Protein AF-A0A485C653-F1 (afdb_monomer)

Radius of gyration: 20.05 Å; Cα contacts (8 Å, |Δi|>4): 470; chains: 1; bounding box: 68×42×55 Å

InterPro domains:
  IPR018712 T6SS, Phospholipase effector Tle1-like, catalytic domain [PF09994] (133-236)

Foldseek 3Di:
DPPPPQPCLLLLLLLVLVVVLQVLCCVQPVDGDDPVNSVVLSVQLDADPVPVPDGSLRSSLVSSLVSVQVCCVSCVCQQVVPDAQDWHFAAKEKAKEAAASQLLSSLLSQQSLVSNFDFDPDPQDAGQQFRDHPPDTHHAAHAEAHYEQYAQFAQCPPPDVPDPRGRPSSVVRNAHDDCSHNPRRYQAYEYEHEPPAPDPRRDGDDNQDPVRDHDPRYDYHYDYDHRCVGPPDDDPPPPPDDDPPPPDPDVNPHIDMDMDGDIDGGDDD

Nearest PDB structures (foldseek):
  4o5p-assembly1_A  TM=8.216E-01  e=2.953E-18  Pseudomonas aeruginosa PAO1
  3e4d-assembly3_F  TM=3.307E-01  e=1.524E-01  Agrobacterium fabrum str. C58
  4yze-assembly1_A  TM=3.307E-01  e=7.238E+00  Escherichia coli K-12
  4cke-assembly2_A  TM=2.802E-01  e=8.215E+00  Orthopoxvirus vaccinia

Secondary structure (DSSP, 8-state):
--GGGSTTHHHHHHHHHHHHHHHHHHHHHS-PPPHHHHHHHHHHHS--GGGTTS-HHHHHHHHHHHHHHHHHHHHHHHHH--STTSPEEEEEEEEEEEETHHHHHHHHHHHHHHHTSPPPSSTT----SEEEETTEEEEEEEEEEEEES---B-TTTTT-TT---B-TTTTTTSS---TTTSTTSBS-EEEEEESS---TTS----S--TTSPPPTTEEEEEESS-HHHHH--PPTTGGG------S----TTS-EEEEEEEEEPPP--

pLDDT: mean 76.14, std 21.91, range [24.92, 97.06]

Mean predicted aligned error: 10.48 Å

Solvent-accessible surface area (backbone atoms only — not comparable to full-atom values): 15373 Å² total; per-residue (Å²): 145,75,82,82,67,61,92,53,48,59,60,53,34,49,49,56,58,49,47,56,55,31,52,50,40,26,73,51,66,77,41,70,71,48,73,67,58,50,52,51,51,47,59,53,30,45,72,51,83,93,43,80,90,57,57,41,68,53,30,35,40,53,50,52,49,53,54,50,50,70,42,41,80,52,42,47,55,34,61,68,37,85,50,89,73,51,58,33,50,67,32,40,42,30,39,38,31,12,24,30,55,9,16,33,42,38,31,27,37,54,31,54,52,58,70,59,28,58,68,53,90,50,93,94,43,62,35,65,54,22,50,72,46,92,92,45,71,41,37,42,31,32,60,34,37,44,33,26,43,26,22,52,52,54,75,55,42,88,80,43,102,83,49,81,37,47,36,86,68,44,54,95,20,59,63,65,69,55,58,78,50,49,55,73,31,58,60,32,33,42,34,43,33,48,68,59,57,79,56,83,64,57,57,74,56,70,80,55,43,95,90,73,44,63,53,95,46,50,47,78,43,81,37,88,44,36,61,54,69,73,56,62,76,73,67,91,68,69,85,82,56,77,86,79,84,68,94,65,91,63,85,41,83,42,55,48,70,49,79,44,74,45,63,47,78,53,79,87,126

Organism: Raoultella planticola (NCBI:txid575)

Sequence (269 aa):
MGLVGATKGEERINWALLRIIDVLKFSATEKWLTTAESRQSLSNMGTSWNRLWFGGSHNRYEEFSRLLNALAPQLKPLLTQPEPGKPKVLGIKLYVYGFSRGAAAARTFVRWLSELLPPPKAEGENPPQCLQTGEMQLPVSVEFLGLLDTVASVGVAHVVPIAEGHMSWADGTMELPDDKTYGGLIKKCVHLVSGHEQRLCFPLDSVRRSDGKYPPYATEVVYPGMHSDLGGGYPPGIRGRLMVRMTAYCYLKSPCMICMLQRFPSVRH

Structure (mmCIF, N/CA/C/O backbone):
data_AF-A0A485C653-F1
#
_entry.id   AF-A0A485C653-F1
#
loop_
_atom_site.group_PDB
_atom_site.id
_atom_site.type_symbol
_atom_site.label_atom_id
_atom_site.label_alt_id
_atom_site.label_comp_id
_atom_site.label_asym_id
_atom_site.label_entity_id
_atom_site.label_seq_id
_atom_site.pdbx_PDB_ins_code
_atom_site.Cartn_x
_atom_site.Cartn_y
_atom_site.Cartn_z
_atom_site.occupancy
_atom_site.B_iso_or_equiv
_atom_site.auth_seq_id
_atom_site.auth_comp_id
_atom_site.auth_asym_id
_atom_site.auth_atom_id
_atom_site.pdbx_PDB_model_num
ATOM 1 N N . MET A 1 1 ? 23.418 14.570 -14.558 1.00 29.58 1 MET A N 1
ATOM 2 C CA . MET A 1 1 ? 22.796 15.252 -13.398 1.00 29.58 1 MET A CA 1
ATOM 3 C C . MET A 1 1 ? 21.405 14.668 -13.127 1.00 29.58 1 MET A C 1
ATOM 5 O O . MET A 1 1 ? 20.430 15.165 -13.669 1.00 29.58 1 MET A O 1
ATOM 9 N N . GLY A 1 2 ? 21.305 13.578 -12.352 1.00 32.41 2 GLY A N 1
ATOM 10 C CA . GLY A 1 2 ? 20.034 12.867 -12.087 1.00 32.41 2 GLY A CA 1
ATOM 1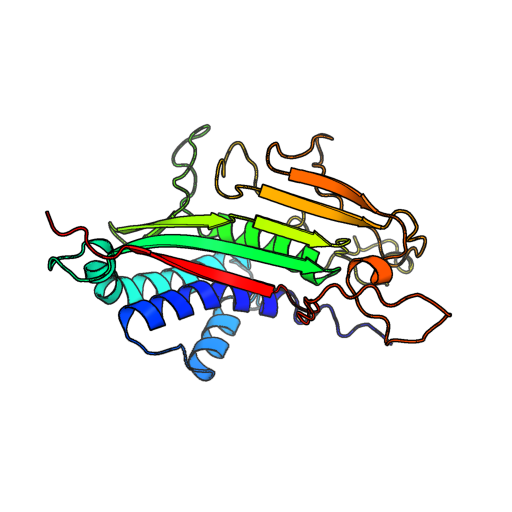1 C C . GLY A 1 2 ? 19.931 12.214 -10.699 1.00 32.41 2 GLY A C 1
ATOM 12 O O . GLY A 1 2 ? 19.045 11.399 -10.471 1.00 32.41 2 GLY A O 1
ATOM 13 N N . LEU A 1 3 ? 20.823 12.567 -9.766 1.00 31.91 3 LEU A N 1
ATOM 14 C CA . LEU A 1 3 ? 20.960 11.920 -8.450 1.00 31.91 3 LEU A CA 1
ATOM 15 C C . LEU A 1 3 ? 19.914 12.344 -7.395 1.00 31.91 3 LEU A C 1
ATOM 17 O O . LEU A 1 3 ? 19.903 11.808 -6.295 1.00 31.91 3 LEU A O 1
ATOM 21 N N . VAL A 1 4 ? 18.991 13.256 -7.713 1.00 34.59 4 VAL A N 1
ATOM 22 C CA . VAL A 1 4 ? 18.033 13.831 -6.738 1.00 34.59 4 VAL A CA 1
ATOM 23 C C . VAL A 1 4 ? 16.833 12.898 -6.443 1.00 34.59 4 VAL A C 1
ATOM 25 O O . VAL A 1 4 ? 15.945 13.224 -5.661 1.00 34.59 4 VAL A O 1
ATOM 28 N N . GLY A 1 5 ? 16.762 11.716 -7.068 1.00 39.34 5 GLY A N 1
ATOM 29 C CA . GLY A 1 5 ? 15.578 10.845 -7.020 1.00 39.34 5 GLY A CA 1
ATOM 30 C C . GLY A 1 5 ? 15.451 9.930 -5.795 1.00 39.34 5 GLY A C 1
ATOM 31 O O . GLY A 1 5 ? 14.333 9.521 -5.481 1.00 39.34 5 GLY A O 1
ATOM 32 N N . ALA A 1 6 ? 16.562 9.617 -5.120 1.00 43.53 6 ALA A N 1
ATOM 33 C CA . ALA A 1 6 ? 16.628 8.585 -4.080 1.00 43.53 6 ALA A CA 1
ATOM 34 C C . ALA A 1 6 ? 16.061 9.024 -2.727 1.00 43.53 6 ALA A C 1
ATOM 36 O O . ALA A 1 6 ? 15.263 8.316 -2.113 1.00 43.53 6 ALA A O 1
ATOM 37 N N . THR A 1 7 ? 16.427 10.232 -2.298 1.00 49.06 7 THR A N 1
ATOM 38 C CA . THR A 1 7 ? 16.277 10.726 -0.920 1.00 49.06 7 THR A CA 1
ATOM 39 C C . THR A 1 7 ? 14.839 10.999 -0.479 1.00 49.06 7 THR A C 1
ATOM 41 O O . THR A 1 7 ? 14.617 11.294 0.684 1.00 49.06 7 THR A O 1
ATOM 44 N N . LYS A 1 8 ? 13.848 10.882 -1.373 1.00 68.88 8 LYS A N 1
ATOM 45 C CA . LYS A 1 8 ? 12.423 11.108 -1.056 1.00 68.88 8 LYS A CA 1
ATOM 46 C C . LYS A 1 8 ? 11.503 9.956 -1.463 1.00 68.88 8 LYS A C 1
ATOM 48 O O . LYS A 1 8 ? 10.300 10.157 -1.610 1.00 68.88 8 LYS A O 1
ATOM 53 N N . GLY A 1 9 ? 12.038 8.777 -1.783 1.00 76.12 9 GLY A N 1
ATOM 54 C CA . GLY A 1 9 ? 11.200 7.630 -2.162 1.00 76.12 9 GLY A CA 1
ATOM 55 C C . GLY A 1 9 ? 10.377 7.115 -0.980 1.00 76.12 9 GLY A C 1
ATOM 56 O O . GLY A 1 9 ? 9.151 7.115 -1.053 1.00 76.12 9 GLY A O 1
ATOM 57 N N . GLU A 1 10 ? 11.049 6.814 0.134 1.00 84.19 10 GLU A N 1
ATOM 58 C CA . GLU A 1 10 ? 10.421 6.420 1.403 1.00 84.19 10 GLU A CA 1
ATOM 59 C C . GLU A 1 10 ? 9.365 7.434 1.866 1.00 84.19 10 GLU A C 1
ATOM 61 O O . GLU A 1 10 ? 8.230 7.051 2.133 1.00 84.19 10 GLU A O 1
ATOM 66 N N . GLU A 1 11 ? 9.687 8.734 1.877 1.00 85.81 11 GLU A N 1
ATOM 67 C CA . GLU A 1 11 ? 8.740 9.784 2.281 1.00 85.81 11 GLU A CA 1
ATOM 68 C C . GLU A 1 11 ? 7.447 9.764 1.454 1.00 85.81 11 GLU A C 1
ATOM 70 O O . GLU A 1 11 ? 6.364 9.952 2.004 1.00 85.81 11 GLU A O 1
ATOM 75 N N . ARG A 1 12 ? 7.529 9.517 0.138 1.00 87.06 12 ARG A N 1
ATOM 76 C CA . ARG A 1 12 ? 6.344 9.439 -0.736 1.00 87.06 12 ARG A CA 1
ATOM 77 C C . ARG A 1 12 ? 5.492 8.210 -0.432 1.00 87.06 12 ARG A C 1
ATOM 79 O O . ARG A 1 12 ? 4.268 8.299 -0.494 1.00 87.06 12 ARG A O 1
ATOM 86 N N . ILE A 1 13 ? 6.124 7.085 -0.107 1.00 90.00 13 ILE A N 1
ATOM 87 C CA . ILE A 1 13 ? 5.425 5.843 0.238 1.00 90.00 13 ILE A CA 1
ATOM 88 C C . ILE A 1 13 ? 4.764 5.982 1.616 1.00 90.00 13 ILE A C 1
ATOM 90 O O . ILE A 1 13 ? 3.575 5.699 1.755 1.00 90.00 13 ILE A O 1
ATOM 94 N N . ASN A 1 14 ? 5.483 6.523 2.605 1.00 92.12 14 ASN A N 1
ATOM 95 C CA . ASN A 1 14 ? 4.932 6.864 3.920 1.00 92.12 14 ASN A CA 1
ATOM 96 C C . ASN A 1 14 ? 3.777 7.863 3.800 1.00 92.12 14 ASN A C 1
ATOM 98 O O . ASN A 1 14 ? 2.751 7.716 4.461 1.00 92.12 14 ASN A O 1
ATOM 102 N N . TRP A 1 15 ? 3.896 8.844 2.903 1.00 92.94 15 TRP A N 1
ATOM 103 C CA . TRP A 1 15 ? 2.822 9.789 2.613 1.00 92.94 15 TRP A CA 1
ATOM 104 C C . TRP A 1 15 ? 1.586 9.093 2.052 1.00 92.94 15 TRP A C 1
ATOM 106 O O . TRP A 1 15 ? 0.482 9.431 2.469 1.00 92.94 15 TRP A O 1
ATOM 116 N N . ALA A 1 16 ? 1.751 8.110 1.161 1.00 93.38 16 ALA A N 1
ATOM 117 C CA . ALA A 1 16 ? 0.641 7.316 0.645 1.00 93.38 16 ALA A CA 1
ATOM 118 C C . ALA A 1 16 ? -0.033 6.489 1.753 1.00 93.38 16 ALA A C 1
ATOM 120 O O . ALA A 1 16 ? -1.255 6.527 1.864 1.00 93.38 16 ALA A O 1
ATOM 121 N N . LEU A 1 17 ? 0.732 5.824 2.626 1.00 95.44 17 LEU A N 1
ATOM 122 C CA . LEU A 1 17 ? 0.180 5.113 3.790 1.00 95.44 17 LEU A CA 1
ATOM 123 C C . LEU A 1 17 ? -0.615 6.067 4.694 1.00 95.44 17 LEU A C 1
ATOM 125 O O . LEU A 1 17 ? -1.757 5.784 5.051 1.00 95.44 17 LEU A O 1
ATOM 129 N N . LEU A 1 18 ? -0.070 7.250 4.979 1.00 95.31 18 LEU A N 1
ATOM 130 C CA . LEU A 1 18 ? -0.736 8.261 5.798 1.00 95.31 18 LEU A CA 1
ATOM 131 C C . LEU A 1 18 ? -2.059 8.758 5.188 1.00 95.31 18 LEU A C 1
ATOM 133 O O . LEU A 1 18 ? -2.984 9.087 5.928 1.00 95.31 18 LEU A O 1
ATOM 137 N N . ARG A 1 19 ? -2.201 8.779 3.853 1.00 95.00 19 ARG A N 1
ATOM 138 C CA . ARG A 1 19 ? -3.476 9.149 3.206 1.00 95.00 19 ARG A CA 1
ATOM 139 C C . ARG A 1 19 ? -4.615 8.185 3.541 1.00 95.00 19 ARG A C 1
ATOM 141 O O . ARG A 1 19 ? -5.768 8.602 3.493 1.00 95.00 19 ARG A O 1
ATOM 148 N N . ILE A 1 20 ? -4.326 6.939 3.927 1.00 95.19 20 ILE A N 1
ATOM 149 C CA . ILE A 1 20 ? -5.350 6.007 4.423 1.00 95.19 20 ILE A CA 1
ATOM 150 C C . ILE A 1 20 ? -5.951 6.546 5.728 1.00 95.19 20 ILE A C 1
ATOM 152 O O . ILE A 1 20 ? -7.169 6.686 5.828 1.00 95.19 20 ILE A O 1
ATOM 156 N N . ILE A 1 21 ? -5.105 6.929 6.691 1.00 95.50 21 ILE A N 1
ATOM 157 C CA . ILE A 1 21 ? -5.534 7.569 7.946 1.00 95.50 21 ILE A CA 1
ATOM 158 C C . ILE A 1 21 ? -6.282 8.873 7.666 1.00 95.50 21 ILE A C 1
ATOM 160 O O . ILE A 1 21 ? -7.306 9.140 8.284 1.00 95.50 21 ILE 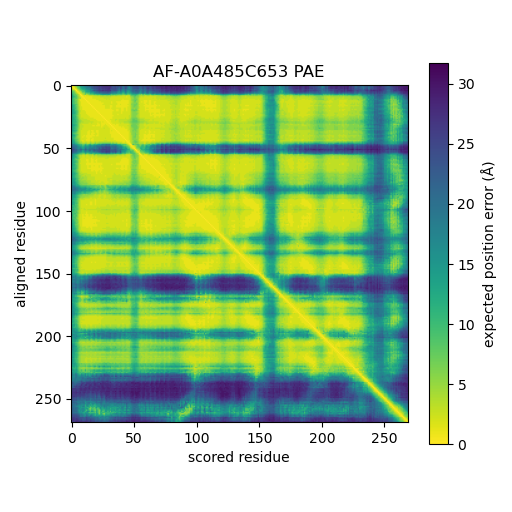A O 1
ATOM 164 N N . ASP A 1 22 ? -5.795 9.672 6.721 1.00 94.56 22 ASP A N 1
ATOM 165 C CA . ASP A 1 22 ? -6.389 10.960 6.365 1.00 94.56 22 ASP A CA 1
ATOM 166 C C . ASP A 1 22 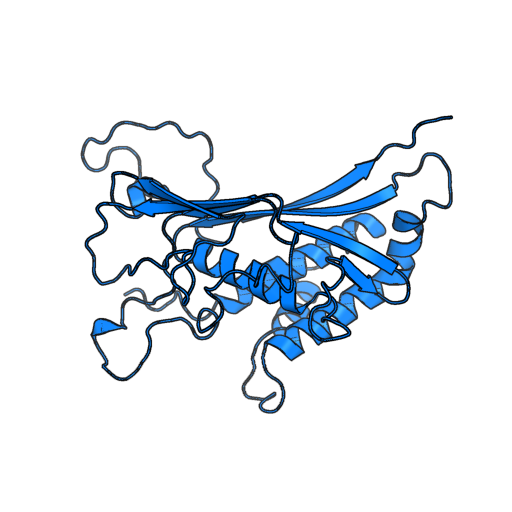? -7.835 10.814 5.857 1.00 94.56 22 ASP A C 1
ATOM 168 O O . ASP A 1 22 ? -8.742 11.507 6.316 1.00 94.56 22 ASP A O 1
ATOM 172 N N . VAL A 1 23 ? -8.079 9.836 4.976 1.00 93.19 23 VAL A N 1
ATOM 173 C CA . VAL A 1 23 ? -9.424 9.504 4.473 1.00 93.19 23 VAL A CA 1
ATOM 174 C C . VAL A 1 23 ? -10.332 8.980 5.588 1.00 93.19 23 VAL A C 1
ATOM 176 O O . VAL A 1 23 ? -11.524 9.302 5.608 1.00 93.19 23 VAL A O 1
ATOM 179 N N . LEU A 1 24 ? -9.795 8.202 6.534 1.00 92.38 24 LEU A N 1
ATOM 180 C CA . LEU A 1 24 ? -10.545 7.736 7.704 1.00 92.38 24 LEU A CA 1
ATOM 181 C C . LEU A 1 24 ? -10.903 8.892 8.648 1.00 92.38 24 LEU A C 1
ATOM 183 O O . LEU A 1 24 ? -12.061 9.006 9.049 1.00 92.38 24 LEU A O 1
ATOM 187 N N . LYS A 1 25 ? -9.953 9.791 8.936 1.00 93.94 25 LYS A N 1
ATOM 188 C CA . LYS A 1 25 ? -10.168 11.003 9.742 1.00 93.94 25 LYS A CA 1
ATOM 189 C C . LYS A 1 25 ? -11.234 11.887 9.107 1.00 93.94 25 LYS A C 1
ATOM 191 O O . LYS A 1 25 ? -12.187 12.265 9.787 1.00 93.94 25 LYS A O 1
ATOM 196 N N . PHE A 1 26 ? -11.121 12.160 7.808 1.00 92.56 26 PHE A N 1
ATOM 197 C CA . PHE A 1 26 ? -12.115 12.947 7.086 1.00 92.56 26 PHE A CA 1
ATOM 198 C C . PHE A 1 26 ? -13.485 12.267 7.104 1.00 92.56 26 PHE A C 1
ATOM 200 O O . PHE A 1 26 ? -14.496 12.914 7.346 1.00 92.56 26 PHE A O 1
ATOM 207 N N . SER A 1 27 ? -13.529 10.946 6.930 1.00 89.62 27 SER A N 1
ATOM 208 C CA . SER A 1 27 ? -14.787 10.201 6.976 1.00 89.62 27 SER A CA 1
ATOM 209 C C . SER A 1 27 ? -15.489 10.281 8.328 1.00 89.62 27 SER A C 1
ATOM 211 O O . SER A 1 27 ? -16.716 10.294 8.347 1.00 89.62 27 SER A O 1
ATOM 213 N N . ALA A 1 28 ? -14.724 10.325 9.419 1.00 89.75 28 ALA A N 1
ATOM 214 C CA . ALA A 1 28 ? -15.232 10.350 10.787 1.00 89.75 28 ALA A CA 1
ATOM 215 C C . ALA A 1 28 ? -15.511 11.756 11.333 1.00 89.75 28 ALA A C 1
ATOM 217 O O . ALA A 1 28 ? -16.365 11.913 12.200 1.00 89.75 28 ALA A O 1
ATOM 218 N N . THR A 1 29 ? -14.785 12.770 10.858 1.00 92.12 29 THR A N 1
ATOM 219 C CA . THR A 1 29 ? -14.775 14.110 11.475 1.00 92.12 29 THR A CA 1
ATOM 220 C C . THR A 1 29 ? -14.991 15.258 10.495 1.00 92.12 29 THR A C 1
ATOM 222 O O . THR A 1 29 ? -15.028 16.409 10.924 1.00 92.12 29 THR A O 1
ATOM 225 N N . GLU A 1 30 ? -15.067 14.967 9.193 1.00 91.75 30 GLU A N 1
ATOM 226 C CA . GLU A 1 30 ? -15.105 15.946 8.093 1.00 91.75 30 GLU A CA 1
ATOM 227 C C . GLU A 1 30 ? -13.898 16.901 8.067 1.00 91.75 30 GLU A C 1
ATOM 229 O O . GLU A 1 30 ? -13.915 17.951 7.425 1.00 91.75 30 GLU A O 1
ATOM 234 N N . LYS A 1 31 ? -12.805 16.525 8.743 1.00 94.12 31 LYS A N 1
ATOM 235 C CA . LYS A 1 31 ? -11.557 17.288 8.802 1.00 94.12 31 LYS A CA 1
ATOM 236 C C . LYS A 1 31 ? -10.395 16.449 8.292 1.00 94.12 31 LYS A C 1
ATOM 238 O O . LYS A 1 31 ? -10.184 15.325 8.736 1.00 94.12 31 LYS A O 1
ATOM 243 N N . TRP A 1 32 ? -9.611 17.030 7.394 1.00 94.50 32 TRP A N 1
ATOM 244 C CA . TRP A 1 32 ? -8.352 16.446 6.937 1.00 94.50 32 TRP A CA 1
ATOM 245 C C . TRP A 1 32 ? -7.244 16.629 7.985 1.00 94.50 32 TRP A C 1
ATOM 247 O O . TRP A 1 32 ? -7.328 17.476 8.881 1.00 94.50 32 TRP A O 1
ATOM 257 N N . LEU A 1 33 ? -6.183 15.835 7.880 1.00 92.56 33 LEU A N 1
ATOM 258 C CA . LEU A 1 33 ? -4.910 16.117 8.529 1.00 92.56 33 LEU A CA 1
ATOM 259 C C . LEU A 1 33 ? -4.353 17.430 7.983 1.00 92.56 33 LEU A C 1
ATOM 261 O O . LEU A 1 33 ? -4.272 17.659 6.776 1.00 92.56 33 LEU A O 1
ATOM 265 N N . THR A 1 34 ? -3.919 18.293 8.887 1.00 96.25 34 THR A N 1
ATOM 266 C CA . THR A 1 34 ? -3.187 19.499 8.527 1.00 96.25 34 THR A CA 1
ATOM 267 C C . THR A 1 34 ? -1.822 19.135 7.941 1.00 96.25 34 THR A C 1
ATOM 269 O O . THR A 1 34 ? -1.264 18.055 8.172 1.00 96.25 34 THR A O 1
ATOM 272 N N . THR A 1 35 ? -1.228 20.074 7.207 1.00 93.56 35 THR A N 1
ATOM 273 C CA . THR A 1 35 ? 0.137 19.924 6.687 1.00 93.56 35 THR A CA 1
ATOM 274 C C . THR A 1 35 ? 1.158 19.712 7.809 1.00 93.56 35 THR A C 1
ATOM 276 O O . THR A 1 35 ? 2.112 18.959 7.626 1.00 93.56 35 THR A O 1
ATOM 279 N N . ALA A 1 36 ? 0.963 20.353 8.967 1.00 95.75 36 ALA A N 1
ATOM 280 C CA . ALA A 1 36 ? 1.846 20.214 10.123 1.00 95.75 36 ALA A CA 1
ATOM 281 C C . ALA A 1 36 ? 1.758 18.809 10.737 1.00 95.75 36 ALA A C 1
ATOM 283 O O . ALA A 1 36 ? 2.788 18.153 10.877 1.00 95.75 36 ALA A O 1
ATOM 284 N N . GLU A 1 37 ? 0.541 18.314 10.997 1.00 95.81 37 GLU A N 1
ATOM 285 C CA . GLU A 1 37 ? 0.313 16.935 11.457 1.00 95.81 37 GLU A CA 1
ATOM 286 C C . GLU A 1 37 ? 0.913 15.928 10.468 1.00 95.81 37 GLU A C 1
ATOM 288 O O . GLU A 1 37 ? 1.645 15.026 10.864 1.00 95.81 37 GLU A O 1
ATOM 293 N N . SER A 1 38 ? 0.681 16.130 9.164 1.00 94.38 38 SER A N 1
ATOM 294 C CA . SER A 1 38 ? 1.209 15.233 8.135 1.00 94.38 38 SER A CA 1
ATOM 295 C C . SER A 1 38 ? 2.737 15.180 8.129 1.00 94.38 38 SER A C 1
ATOM 297 O O . SER A 1 38 ? 3.310 14.099 8.041 1.00 94.38 38 SER A O 1
ATOM 299 N N . ARG A 1 39 ? 3.415 16.329 8.232 1.00 93.94 39 ARG A N 1
ATOM 300 C CA . ARG A 1 39 ? 4.886 16.383 8.283 1.00 93.94 39 ARG A CA 1
ATOM 301 C C . ARG A 1 39 ? 5.437 15.718 9.539 1.00 93.94 39 ARG A C 1
ATOM 303 O O . ARG A 1 39 ? 6.445 15.023 9.448 1.00 93.94 39 ARG A O 1
ATOM 310 N N . GLN A 1 40 ? 4.772 15.904 10.678 1.00 95.38 40 GLN A N 1
ATOM 311 C CA . GLN A 1 40 ? 5.175 15.265 11.925 1.00 95.38 40 GLN A CA 1
ATOM 312 C C . GLN A 1 40 ? 5.069 13.740 11.822 1.00 95.38 40 GLN A C 1
ATOM 314 O O . GLN A 1 40 ? 6.030 13.043 12.138 1.00 95.38 40 GLN A O 1
ATOM 319 N N . SER A 1 41 ? 3.949 13.220 11.316 1.00 95.31 41 SER A N 1
ATOM 320 C CA . SER A 1 41 ? 3.774 11.776 11.132 1.00 95.31 41 SER A CA 1
ATOM 321 C C . SER A 1 41 ? 4.763 11.197 10.120 1.00 95.31 41 SER A C 1
ATOM 323 O O . SER A 1 41 ? 5.333 10.142 10.371 1.00 95.31 41 SER A O 1
ATOM 325 N N . LEU A 1 42 ? 5.061 11.903 9.023 1.00 91.94 42 LEU A N 1
ATOM 326 C CA . LEU A 1 42 ? 6.100 11.474 8.075 1.00 91.94 42 LEU A CA 1
ATOM 327 C C . LEU A 1 42 ? 7.482 11.363 8.726 1.00 91.94 42 LEU A C 1
ATOM 329 O O . LEU A 1 42 ? 8.188 10.391 8.471 1.00 91.94 42 LEU A O 1
ATOM 333 N N . SER A 1 43 ? 7.843 12.326 9.577 1.00 90.88 43 SER A N 1
ATOM 334 C CA . SER A 1 43 ? 9.083 12.281 10.359 1.00 90.88 43 SER A CA 1
ATOM 335 C C . SER A 1 43 ? 9.102 11.076 11.306 1.00 90.88 43 SER A C 1
ATOM 337 O O . SER A 1 43 ? 10.094 10.356 11.380 1.00 90.88 43 SER A O 1
ATOM 339 N N . ASN A 1 44 ? 7.976 10.799 11.972 1.00 92.06 44 ASN A N 1
ATOM 340 C CA . ASN A 1 44 ? 7.845 9.671 12.896 1.00 92.06 44 ASN A CA 1
ATOM 341 C C . ASN A 1 44 ? 7.902 8.302 12.199 1.00 92.06 44 ASN A C 1
ATOM 343 O O . ASN A 1 44 ? 8.388 7.356 12.813 1.00 92.06 44 ASN A O 1
ATOM 347 N N . MET A 1 45 ? 7.414 8.203 10.957 1.00 90.56 45 MET A N 1
ATOM 348 C CA . MET A 1 45 ? 7.432 6.987 10.130 1.00 90.56 45 MET A CA 1
ATOM 349 C C . MET A 1 45 ? 8.774 6.746 9.427 1.00 90.56 45 MET A C 1
ATOM 351 O O . MET A 1 45 ? 9.025 5.637 8.959 1.00 90.56 45 MET A O 1
ATOM 355 N N . GLY A 1 46 ? 9.602 7.783 9.283 1.00 86.25 46 GLY A N 1
ATOM 356 C CA . GLY A 1 46 ? 10.867 7.707 8.560 1.00 86.25 46 GLY A CA 1
ATOM 357 C C . GLY A 1 46 ? 11.915 6.853 9.273 1.00 86.25 46 GLY A C 1
ATOM 358 O O . GLY A 1 46 ? 11.963 6.764 10.503 1.00 86.25 46 GLY A O 1
ATOM 359 N N . THR A 1 47 ? 12.798 6.237 8.493 1.00 80.44 47 THR A N 1
ATOM 360 C CA . THR A 1 47 ? 13.987 5.561 9.016 1.00 80.44 47 THR A CA 1
ATOM 361 C C . THR A 1 47 ? 15.027 6.618 9.419 1.00 80.44 47 THR A C 1
ATOM 363 O O . THR A 1 47 ? 15.430 7.439 8.599 1.00 80.44 47 THR A O 1
ATOM 366 N N . SER A 1 48 ? 15.459 6.641 10.685 1.00 64.12 48 SER A N 1
ATOM 367 C CA . SER A 1 48 ? 16.437 7.622 11.187 1.00 64.12 48 SER A CA 1
ATOM 368 C C . SER A 1 48 ? 17.592 6.937 11.906 1.00 64.12 48 SER A C 1
ATOM 370 O O . SER A 1 48 ? 17.376 6.013 12.688 1.00 64.12 48 SER A O 1
ATOM 372 N N . TRP A 1 49 ? 18.812 7.438 11.684 1.00 47.88 49 TRP A N 1
ATOM 373 C CA . TRP A 1 49 ? 20.055 6.949 12.300 1.00 47.88 49 TRP A CA 1
ATOM 374 C C . TRP A 1 49 ? 19.992 6.932 13.837 1.00 47.88 49 TRP A C 1
ATOM 376 O O . TRP A 1 49 ? 20.559 6.060 14.486 1.00 47.88 49 TRP A O 1
ATOM 386 N N . ASN A 1 50 ? 19.223 7.849 14.432 1.00 44.78 50 ASN A N 1
ATOM 387 C CA . ASN A 1 50 ? 19.060 7.960 15.884 1.00 44.78 50 ASN A CA 1
ATOM 388 C C . ASN A 1 50 ? 18.103 6.906 16.486 1.00 44.78 50 ASN A C 1
ATOM 390 O O . ASN A 1 50 ? 17.966 6.843 17.704 1.00 44.78 50 ASN A O 1
ATOM 394 N N . ARG A 1 51 ? 17.435 6.082 15.662 1.00 52.19 51 ARG A N 1
ATOM 395 C CA . ARG A 1 51 ? 16.558 4.969 16.082 1.00 52.19 51 ARG A CA 1
ATOM 396 C C . ARG A 1 51 ? 17.167 3.607 15.722 1.00 52.19 51 ARG A C 1
ATOM 398 O O . ARG A 1 51 ? 16.455 2.693 15.332 1.00 52.19 51 ARG A O 1
ATOM 405 N N . LEU A 1 52 ? 18.488 3.480 15.862 1.00 44.47 52 LEU A N 1
ATOM 406 C CA . LEU A 1 52 ? 19.321 2.357 15.395 1.00 44.47 52 LEU A CA 1
ATOM 407 C C . LEU A 1 52 ? 18.863 0.947 15.839 1.00 44.47 52 LEU A C 1
ATOM 409 O O . LEU A 1 52 ? 19.282 -0.042 15.249 1.00 44.47 52 LEU A O 1
ATOM 413 N N . TRP A 1 53 ? 17.998 0.847 16.852 1.00 40.66 53 TRP A N 1
ATOM 414 C CA . TRP A 1 53 ? 17.496 -0.417 17.399 1.00 40.66 53 TRP A CA 1
ATOM 415 C C . TRP A 1 53 ? 16.149 -0.875 16.806 1.00 40.66 53 TRP A C 1
ATOM 417 O O . TRP A 1 53 ? 15.790 -2.038 16.965 1.00 40.66 53 TRP A O 1
ATOM 427 N N . PHE A 1 54 ? 15.419 -0.004 16.092 1.00 51.31 54 PHE A N 1
ATOM 428 C CA . PHE A 1 54 ? 14.120 -0.307 15.478 1.00 51.31 54 PHE A CA 1
ATOM 429 C C . PHE A 1 54 ? 14.108 0.110 13.997 1.00 51.31 54 PHE A C 1
ATOM 431 O O . PHE A 1 54 ? 14.289 1.279 13.661 1.00 51.31 54 PHE A O 1
ATOM 438 N N . GLY A 1 55 ? 13.903 -0.850 13.088 1.00 71.00 55 GLY A N 1
ATOM 439 C CA . GLY A 1 55 ? 13.888 -0.594 11.641 1.00 71.00 55 GLY A CA 1
ATOM 440 C C . GLY A 1 55 ? 12.698 0.264 11.180 1.00 71.00 55 GLY A C 1
ATOM 441 O O . GLY A 1 55 ? 11.701 0.396 11.887 1.00 71.00 55 GLY A O 1
ATOM 442 N N . GLY A 1 56 ? 12.755 0.802 9.954 1.00 81.31 56 GLY A N 1
ATOM 443 C CA . GLY A 1 56 ? 11.690 1.653 9.391 1.00 81.31 56 GLY A CA 1
ATOM 444 C C . GLY A 1 56 ? 10.284 1.030 9.413 1.00 81.31 56 GLY A C 1
ATOM 445 O O . GLY A 1 56 ? 9.300 1.745 9.571 1.00 81.31 56 GLY A O 1
ATOM 446 N N . SER A 1 57 ? 10.173 -0.302 9.337 1.00 85.75 57 SER A N 1
ATOM 447 C CA . SER A 1 57 ? 8.894 -1.020 9.485 1.00 85.75 57 SER A CA 1
ATOM 448 C C . SER A 1 57 ? 8.249 -0.801 10.859 1.00 85.75 57 SER A C 1
ATOM 450 O O . SER A 1 57 ? 7.060 -0.495 10.938 1.00 85.75 57 SER A O 1
ATOM 452 N N . HIS A 1 58 ? 9.044 -0.833 11.934 1.00 87.81 58 HIS A N 1
ATOM 453 C CA . HIS A 1 58 ? 8.563 -0.585 13.294 1.00 87.81 58 HIS A CA 1
ATOM 454 C C . HIS A 1 58 ? 8.041 0.848 13.456 1.00 87.81 58 HIS A C 1
ATOM 456 O O . HIS A 1 58 ? 6.924 1.039 13.927 1.00 87.81 58 HIS A O 1
ATOM 462 N N . ASN A 1 59 ? 8.801 1.844 12.984 1.00 90.69 59 ASN A N 1
ATOM 463 C CA . ASN A 1 59 ? 8.398 3.256 13.021 1.00 90.69 59 ASN A CA 1
ATOM 464 C C . ASN A 1 59 ? 7.068 3.496 12.287 1.00 90.69 59 ASN A C 1
ATOM 466 O O . ASN A 1 59 ? 6.196 4.215 12.778 1.00 90.69 59 ASN A O 1
ATOM 470 N N . ARG A 1 60 ? 6.902 2.883 11.105 1.00 92.56 60 ARG A N 1
ATOM 471 C CA . ARG A 1 60 ? 5.649 2.946 10.342 1.00 92.56 60 ARG A CA 1
ATOM 472 C C . ARG A 1 60 ? 4.497 2.322 11.116 1.00 92.56 60 ARG A C 1
ATOM 474 O O . ARG A 1 60 ? 3.452 2.957 11.229 1.00 92.56 60 ARG A O 1
ATOM 481 N N . TYR A 1 61 ? 4.687 1.112 11.640 1.00 92.88 61 TYR A N 1
ATOM 482 C CA . TYR A 1 61 ? 3.663 0.402 12.401 1.00 92.88 61 TYR A CA 1
ATOM 483 C C . TYR A 1 61 ? 3.230 1.187 13.641 1.00 92.88 61 TYR A C 1
ATOM 485 O O . TYR A 1 61 ? 2.032 1.357 13.865 1.00 92.88 61 TYR A O 1
ATOM 493 N N . GLU A 1 62 ? 4.185 1.708 14.413 1.00 93.31 62 GLU A N 1
ATOM 494 C CA . GLU A 1 62 ? 3.931 2.466 15.637 1.00 93.31 62 GLU A CA 1
ATOM 495 C C . GLU A 1 62 ? 3.121 3.740 15.356 1.00 93.31 62 GLU A C 1
ATOM 497 O O . GLU A 1 62 ? 2.038 3.921 15.916 1.00 93.31 62 GLU A O 1
ATOM 502 N N . GLU A 1 63 ? 3.594 4.604 14.450 1.00 95.81 63 GLU A N 1
ATOM 503 C CA . GLU A 1 63 ? 2.917 5.871 14.149 1.00 95.81 63 GLU A CA 1
ATOM 504 C C . GLU A 1 63 ? 1.557 5.644 13.475 1.00 95.81 63 GLU A C 1
ATOM 506 O O . GLU A 1 63 ? 0.577 6.311 13.820 1.00 95.81 63 GLU A O 1
ATOM 511 N N . PHE A 1 64 ? 1.461 4.684 12.548 1.00 96.12 64 PHE A N 1
ATOM 512 C CA . PHE A 1 64 ? 0.200 4.360 11.884 1.00 96.12 64 PHE A CA 1
ATOM 513 C C . PHE A 1 64 ? -0.828 3.818 12.884 1.00 96.12 64 PHE A C 1
ATOM 515 O O . PHE A 1 64 ? -1.968 4.287 12.911 1.00 96.12 64 PHE A O 1
ATOM 522 N N . SER A 1 65 ? -0.422 2.885 13.750 1.00 95.06 65 SER A N 1
ATOM 523 C CA . SER A 1 65 ? -1.288 2.317 14.787 1.00 95.06 65 SER A CA 1
ATOM 524 C C . SER A 1 65 ? -1.709 3.372 15.804 1.00 95.06 65 SER A C 1
ATOM 526 O O . SER A 1 65 ? -2.878 3.422 16.183 1.00 95.06 65 SER A O 1
ATOM 528 N N . ARG A 1 66 ? -0.801 4.269 16.211 1.00 96.31 66 ARG A N 1
ATOM 529 C CA . ARG A 1 66 ? -1.108 5.397 17.103 1.00 96.31 66 ARG A CA 1
ATOM 530 C C . ARG A 1 66 ? -2.215 6.278 16.525 1.00 96.31 66 ARG A C 1
ATOM 532 O O . ARG A 1 66 ? -3.172 6.597 17.230 1.00 96.31 66 ARG A O 1
ATOM 539 N N . LEU A 1 67 ? -2.101 6.655 15.250 1.00 96.44 67 LEU A N 1
ATOM 540 C CA . LEU A 1 67 ? -3.106 7.467 14.562 1.00 96.44 67 LEU A CA 1
ATOM 541 C C . LEU A 1 67 ? -4.436 6.722 14.401 1.00 96.44 67 LEU A C 1
ATOM 543 O O . LEU A 1 67 ? -5.489 7.292 14.680 1.00 96.44 67 LEU A O 1
ATOM 547 N N . LEU A 1 68 ? -4.398 5.452 13.990 1.00 95.50 68 LEU A N 1
ATOM 548 C CA . LEU A 1 68 ? -5.598 4.634 13.825 1.00 95.50 68 LEU A CA 1
ATOM 549 C C . LEU A 1 68 ? -6.346 4.455 15.157 1.00 95.50 68 LEU A C 1
ATOM 551 O O . LEU A 1 68 ? -7.558 4.656 15.213 1.00 95.50 68 LEU A O 1
ATOM 555 N N . ASN A 1 69 ? -5.621 4.161 16.238 1.00 95.06 69 ASN A N 1
ATOM 556 C CA . ASN A 1 69 ? -6.179 4.025 17.584 1.00 95.06 69 ASN A CA 1
ATOM 557 C C . ASN A 1 69 ? -6.763 5.344 18.107 1.00 95.06 69 ASN A C 1
ATOM 559 O O . ASN A 1 69 ? -7.817 5.335 18.740 1.00 95.06 69 ASN A O 1
ATOM 563 N N . ALA A 1 70 ? -6.141 6.487 17.802 1.00 94.75 70 ALA A N 1
ATOM 564 C CA . ALA A 1 70 ? -6.691 7.796 18.155 1.00 94.75 70 ALA A CA 1
ATOM 565 C C . ALA A 1 70 ? -8.018 8.102 17.431 1.00 94.75 70 ALA A C 1
ATOM 567 O O . ALA A 1 70 ? -8.877 8.790 17.983 1.00 94.75 70 ALA A O 1
ATOM 568 N N . LEU A 1 71 ? -8.207 7.573 16.215 1.00 93.25 71 LEU A N 1
ATOM 569 C CA . LEU A 1 71 ? -9.451 7.702 15.447 1.00 93.25 71 LEU A CA 1
ATOM 570 C C . LEU A 1 71 ? -10.527 6.684 15.851 1.00 93.25 71 LEU A C 1
ATOM 572 O O . LEU A 1 71 ? -11.696 6.871 15.511 1.00 93.25 71 LEU A O 1
ATOM 576 N N . ALA A 1 72 ? -10.170 5.623 16.578 1.00 92.38 72 ALA A N 1
ATOM 577 C CA . ALA A 1 72 ? -11.071 4.522 16.910 1.00 92.38 72 ALA A CA 1
ATOM 578 C C . ALA A 1 72 ? -12.422 4.974 17.513 1.00 92.38 72 ALA A C 1
ATOM 580 O O . ALA A 1 72 ? -13.463 4.534 17.014 1.00 92.38 72 ALA A O 1
ATOM 581 N N . PRO A 1 73 ? -12.479 5.903 18.493 1.00 92.75 73 PRO A N 1
ATOM 582 C CA . PRO A 1 73 ? -13.757 6.350 19.053 1.00 92.75 73 PRO A CA 1
ATOM 583 C C . PRO A 1 73 ? -14.678 7.014 18.020 1.00 92.75 73 PRO A C 1
ATOM 585 O O . PRO A 1 73 ? -15.895 6.882 18.106 1.00 92.75 73 PRO A O 1
ATOM 588 N N . GLN A 1 74 ? -14.102 7.706 17.033 1.00 91.50 74 GLN A N 1
ATOM 589 C CA . GLN A 1 74 ? -14.841 8.423 15.988 1.00 91.50 74 GLN A CA 1
ATOM 590 C C . GLN A 1 74 ? -15.227 7.495 14.826 1.00 91.50 74 GLN A C 1
ATOM 592 O O . GLN A 1 74 ? -16.242 7.711 14.169 1.00 91.50 74 GLN A O 1
ATOM 597 N N . LEU A 1 75 ? -14.442 6.441 14.581 1.00 89.62 75 LEU A N 1
ATOM 598 C CA . LEU A 1 75 ? -14.734 5.429 13.566 1.00 89.62 75 LEU A CA 1
ATOM 599 C C . LEU A 1 75 ? -15.802 4.431 14.026 1.00 89.62 75 LEU A C 1
ATOM 601 O O . LEU A 1 75 ? -16.579 3.960 13.197 1.00 89.62 75 LEU A O 1
ATOM 605 N N . LYS A 1 76 ? -15.888 4.134 15.330 1.00 90.75 76 LYS A N 1
ATOM 606 C CA . LYS A 1 76 ? -16.816 3.129 15.874 1.00 90.75 76 LYS A CA 1
ATOM 607 C C . LYS A 1 76 ? -18.269 3.310 15.399 1.00 90.75 76 LYS A C 1
ATOM 609 O O . LYS A 1 76 ? -18.817 2.337 14.884 1.00 90.75 76 LYS A O 1
ATOM 614 N N . PRO A 1 77 ? -18.886 4.510 15.454 1.00 89.38 77 PRO A N 1
ATOM 615 C CA . PRO A 1 77 ? -20.254 4.706 14.968 1.00 89.38 77 PRO A CA 1
ATOM 616 C C . PRO A 1 77 ? -20.418 4.461 13.462 1.00 89.38 77 PRO A C 1
ATOM 618 O O . PRO A 1 77 ? -21.472 4.004 13.028 1.00 89.38 77 PRO A O 1
ATOM 621 N N . LEU A 1 78 ? -19.388 4.735 12.654 1.00 86.94 78 LEU A N 1
ATOM 622 C CA . LEU A 1 78 ? -19.423 4.501 11.206 1.00 86.94 78 LEU A CA 1
ATOM 623 C C . LEU A 1 78 ? -19.354 3.015 10.848 1.00 86.94 78 LEU A C 1
ATOM 625 O O . LEU A 1 78 ? -19.875 2.604 9.810 1.00 86.94 78 LEU A O 1
ATOM 629 N N . LEU A 1 79 ? -18.695 2.220 11.691 1.00 86.19 79 LEU A N 1
ATOM 630 C CA . LEU A 1 79 ? -18.530 0.782 11.496 1.00 86.19 79 LEU A CA 1
ATOM 631 C C . LEU A 1 79 ? -19.711 -0.014 12.052 1.00 86.19 79 LEU A C 1
ATOM 633 O O . LEU A 1 79 ? -20.086 -1.026 11.464 1.00 86.19 79 LEU A O 1
ATOM 637 N N . THR A 1 80 ? -20.314 0.426 13.160 1.00 87.19 80 THR A N 1
ATOM 638 C CA . THR A 1 80 ? -21.464 -0.265 13.765 1.00 87.19 80 THR A CA 1
ATOM 639 C C . THR A 1 80 ? -22.805 0.198 13.211 1.00 87.19 80 THR A C 1
ATOM 641 O O . THR A 1 80 ? -23.733 -0.603 13.203 1.00 87.19 80 THR A O 1
ATOM 644 N N . GLN A 1 81 ? -22.894 1.438 12.709 1.00 82.38 81 GLN A N 1
ATOM 645 C CA . GLN A 1 81 ? -24.135 2.069 12.247 1.00 82.38 81 GLN A CA 1
ATOM 646 C C . GLN A 1 81 ? -25.240 2.005 13.327 1.00 82.38 81 GLN A C 1
ATOM 648 O O . GLN A 1 81 ? -26.224 1.287 13.164 1.00 82.38 81 GLN A O 1
ATOM 653 N N . PRO A 1 82 ? -25.099 2.739 14.450 1.00 78.88 82 PRO A N 1
ATOM 654 C CA . PRO A 1 82 ? -26.045 2.652 15.566 1.00 78.88 82 PRO A CA 1
ATOM 655 C C . PRO A 1 82 ? -27.444 3.186 15.220 1.00 78.88 82 PRO A C 1
ATOM 657 O O . PRO A 1 82 ? -28.419 2.799 15.853 1.00 78.88 82 PRO A O 1
ATOM 660 N N . GLU A 1 83 ? -27.549 4.060 14.216 1.00 81.19 83 GLU A N 1
ATOM 661 C CA . GLU A 1 83 ? -28.813 4.618 13.739 1.00 81.19 83 GLU A CA 1
ATOM 662 C C . GLU A 1 83 ? -29.119 4.132 12.312 1.00 81.19 83 GLU A C 1
ATOM 664 O O . GLU A 1 83 ? -28.284 4.314 11.410 1.00 81.19 83 GLU A O 1
ATOM 669 N N . PRO A 1 84 ? -30.321 3.579 12.065 1.00 78.50 84 PRO A N 1
ATOM 670 C CA . PRO A 1 84 ? -30.793 3.277 10.719 1.00 78.50 84 PRO A CA 1
ATOM 671 C C . PRO A 1 84 ? -30.756 4.519 9.818 1.00 78.50 84 PRO A C 1
ATOM 673 O O . PRO A 1 84 ? -31.089 5.624 10.240 1.00 78.50 84 PRO A O 1
ATOM 676 N N . GLY A 1 85 ? -30.347 4.354 8.559 1.00 76.25 85 GLY A N 1
ATOM 677 C CA . GLY A 1 85 ? -30.273 5.456 7.588 1.00 76.25 85 GLY A CA 1
ATOM 678 C C . GLY A 1 85 ? -28.920 6.170 7.484 1.00 76.25 85 GLY A C 1
ATOM 679 O O . GLY A 1 85 ? -28.673 6.812 6.463 1.00 76.25 85 GLY A O 1
ATOM 680 N N . LYS A 1 86 ? -28.001 6.015 8.449 1.00 78.38 86 LYS A N 1
ATOM 681 C CA . LYS A 1 86 ? -26.619 6.524 8.312 1.00 78.38 86 LYS A CA 1
ATOM 682 C C . LYS A 1 86 ? -25.754 5.573 7.468 1.00 78.38 86 LYS A C 1
ATOM 684 O O . LYS A 1 86 ? -25.952 4.364 7.551 1.00 78.38 86 LYS A O 1
ATOM 689 N N . PRO A 1 87 ? -24.808 6.067 6.648 1.00 78.88 87 PRO A N 1
ATOM 690 C CA . PRO A 1 87 ? -23.958 5.204 5.832 1.00 78.88 87 PRO A CA 1
ATOM 691 C C . PRO A 1 87 ? -23.002 4.383 6.704 1.00 78.88 87 PRO A C 1
ATOM 693 O O . PRO A 1 87 ? -22.274 4.938 7.526 1.00 78.88 87 PRO A O 1
ATOM 696 N N . LYS A 1 88 ? -22.970 3.067 6.477 1.00 85.50 88 LYS A N 1
ATOM 697 C CA . LYS A 1 88 ? -22.032 2.148 7.130 1.00 85.50 88 LYS A CA 1
ATOM 698 C C . LYS A 1 88 ? -20.759 2.013 6.303 1.00 85.50 88 LYS A C 1
ATOM 700 O O . LYS A 1 88 ? -20.824 1.772 5.093 1.00 85.50 88 LYS A O 1
ATOM 705 N N . VAL A 1 89 ? -19.608 2.148 6.950 1.00 87.75 89 VAL A N 1
ATOM 706 C CA . VAL A 1 89 ? -18.302 1.898 6.332 1.00 87.75 89 VAL A CA 1
ATOM 707 C C . VAL A 1 89 ? -18.015 0.402 6.406 1.00 87.75 89 VAL A C 1
ATOM 709 O O . VAL A 1 89 ? -17.987 -0.168 7.492 1.00 87.75 89 VAL A O 1
ATOM 712 N N . LEU A 1 90 ? -17.821 -0.237 5.251 1.00 89.56 90 LEU A N 1
ATOM 713 C CA . LEU A 1 90 ? -17.610 -1.691 5.180 1.00 89.56 90 LEU A CA 1
ATOM 714 C C . LEU A 1 90 ? -16.156 -2.101 4.954 1.00 89.56 90 LEU A C 1
ATOM 716 O O . LEU A 1 90 ? -15.795 -3.242 5.224 1.00 89.56 90 LEU A O 1
ATOM 720 N N . GLY A 1 91 ? -15.338 -1.206 4.412 1.00 91.31 91 GLY A N 1
ATOM 721 C CA . GLY A 1 91 ? -13.980 -1.538 4.012 1.00 91.31 91 GLY A CA 1
ATOM 722 C C . GLY A 1 91 ? -13.322 -0.444 3.188 1.00 91.31 91 GLY A C 1
ATOM 723 O O . GLY A 1 91 ? -13.964 0.516 2.745 1.00 91.31 91 GLY A O 1
ATOM 724 N N . ILE A 1 92 ? -12.025 -0.625 2.971 1.00 93.94 92 ILE A N 1
ATOM 725 C CA . ILE A 1 92 ? -11.179 0.228 2.146 1.00 93.94 92 ILE A CA 1
ATOM 726 C C . ILE A 1 92 ? -10.791 -0.546 0.891 1.00 93.94 92 ILE A C 1
ATOM 728 O O . ILE A 1 92 ? -10.225 -1.640 0.964 1.00 93.94 92 ILE A O 1
ATOM 732 N N . LYS A 1 93 ? -11.077 0.049 -0.265 1.00 95.06 93 LYS A N 1
ATOM 733 C CA . LYS A 1 93 ? -10.698 -0.477 -1.574 1.00 95.06 93 LYS A CA 1
ATOM 734 C C . LYS A 1 93 ? -9.681 0.449 -2.215 1.00 95.06 93 LYS A C 1
ATOM 736 O O . LYS A 1 93 ? -9.960 1.623 -2.469 1.00 95.06 93 LYS A O 1
ATOM 741 N N . LEU A 1 94 ? -8.489 -0.079 -2.446 1.00 95.19 94 LEU A N 1
ATOM 742 C CA . LEU A 1 94 ? -7.358 0.658 -2.984 1.00 95.19 94 LEU A CA 1
ATOM 743 C C . LEU A 1 94 ? -7.167 0.323 -4.461 1.00 95.19 94 LEU A C 1
ATOM 745 O O . LEU A 1 94 ? -7.132 -0.844 -4.850 1.00 95.19 94 LEU A O 1
ATOM 749 N N . TYR A 1 95 ? -6.985 1.366 -5.262 1.00 95.75 95 TYR A N 1
ATOM 750 C CA . TYR A 1 95 ? -6.551 1.270 -6.649 1.00 95.75 95 TYR A CA 1
ATOM 751 C C . TYR A 1 95 ? -5.210 1.988 -6.750 1.00 95.75 95 TYR A C 1
ATOM 753 O O . TYR A 1 95 ? -5.126 3.204 -6.543 1.00 95.75 95 TYR A O 1
ATOM 761 N N . VAL A 1 96 ? -4.153 1.224 -6.998 1.00 95.19 96 VAL A N 1
ATOM 762 C CA . VAL A 1 96 ? -2.772 1.699 -6.911 1.00 95.19 96 VAL A CA 1
ATOM 763 C C . VAL A 1 96 ? -2.147 1.641 -8.293 1.00 95.19 96 VAL A C 1
ATOM 765 O O . VAL A 1 96 ? -2.137 0.591 -8.931 1.00 95.19 96 VAL A O 1
ATOM 768 N N . TYR A 1 97 ? -1.600 2.768 -8.741 1.00 93.81 97 TYR A N 1
ATOM 769 C CA . TYR A 1 97 ? -0.939 2.878 -10.034 1.00 93.81 97 TYR A CA 1
ATOM 770 C C . TYR A 1 97 ? 0.458 3.457 -9.882 1.00 93.81 97 TYR A C 1
ATOM 772 O O . TYR A 1 97 ? 0.684 4.391 -9.106 1.00 93.81 97 TYR A O 1
ATOM 780 N N . GLY A 1 98 ? 1.389 2.948 -10.678 1.00 89.56 98 GLY A N 1
ATOM 781 C CA . GLY A 1 98 ? 2.734 3.490 -10.732 1.00 89.56 98 GLY A CA 1
ATOM 782 C C . GLY A 1 98 ? 3.407 3.232 -12.068 1.00 89.56 98 GLY A C 1
ATOM 783 O O . GLY A 1 98 ? 3.208 2.191 -12.687 1.00 89.56 98 GLY A O 1
ATOM 784 N N . PHE A 1 99 ? 4.231 4.188 -12.490 1.00 88.38 99 PHE A N 1
ATOM 785 C CA . PHE A 1 99 ? 5.105 4.071 -13.653 1.00 88.38 99 PHE A CA 1
ATOM 786 C C . PHE A 1 99 ? 6.568 4.221 -13.229 1.00 88.38 99 PHE A C 1
ATOM 788 O O . PHE A 1 99 ? 6.879 5.098 -12.417 1.00 88.38 99 PHE A O 1
ATOM 795 N N . SER A 1 100 ? 7.479 3.417 -13.785 1.00 86.31 100 SER A N 1
ATOM 796 C CA . SER A 1 100 ? 8.921 3.528 -13.535 1.00 86.31 100 SER A CA 1
ATOM 797 C C . SER A 1 100 ? 9.236 3.374 -12.042 1.00 86.31 100 SER A C 1
ATOM 799 O O . SER A 1 100 ? 8.773 2.438 -11.390 1.00 86.31 100 SER A O 1
ATOM 801 N N . ARG A 1 101 ? 9.942 4.339 -11.446 1.00 84.75 101 ARG A N 1
ATOM 802 C CA . ARG A 1 101 ? 10.136 4.425 -9.988 1.00 84.75 101 ARG A CA 1
ATOM 803 C C . ARG A 1 101 ? 8.831 4.552 -9.200 1.00 84.75 101 ARG A C 1
ATOM 805 O O . ARG A 1 101 ? 8.771 4.144 -8.047 1.00 84.75 101 ARG A O 1
ATOM 812 N N . GLY A 1 102 ? 7.786 5.126 -9.795 1.00 85.81 102 GLY A N 1
ATOM 813 C CA . GLY A 1 102 ? 6.449 5.160 -9.206 1.00 85.81 102 GLY A CA 1
ATOM 814 C C . GLY A 1 102 ? 5.826 3.766 -9.107 1.00 85.81 102 GLY A C 1
ATOM 815 O O . GLY A 1 102 ? 5.110 3.503 -8.147 1.00 85.81 102 GLY A O 1
ATOM 816 N N . ALA A 1 103 ? 6.133 2.861 -10.045 1.00 90.06 103 ALA A N 1
ATOM 817 C CA . ALA A 1 103 ? 5.725 1.457 -9.972 1.00 90.06 103 ALA A CA 1
ATOM 818 C C . ALA A 1 103 ? 6.491 0.719 -8.864 1.00 90.06 103 ALA A C 1
ATOM 820 O O . ALA A 1 103 ? 5.885 -0.026 -8.100 1.00 90.06 103 ALA A O 1
ATOM 821 N N . ALA A 1 104 ? 7.787 1.006 -8.699 1.00 88.69 104 ALA A N 1
ATOM 822 C CA . ALA A 1 104 ? 8.572 0.478 -7.582 1.00 88.69 104 ALA A CA 1
ATOM 823 C C . ALA A 1 104 ? 7.984 0.950 -6.242 1.00 88.69 104 ALA A C 1
ATOM 825 O O . ALA A 1 104 ? 7.694 0.142 -5.367 1.00 88.69 104 ALA A O 1
ATOM 826 N N . ALA A 1 105 ? 7.677 2.246 -6.124 1.00 89.00 105 ALA A N 1
ATOM 827 C CA . ALA A 1 105 ? 7.014 2.800 -4.947 1.00 89.00 105 ALA A CA 1
ATOM 828 C C . ALA A 1 105 ? 5.620 2.194 -4.699 1.00 89.00 105 ALA A C 1
ATOM 830 O O . ALA A 1 105 ? 5.245 2.009 -3.547 1.00 89.00 105 ALA A O 1
ATOM 831 N N . ALA A 1 106 ? 4.857 1.866 -5.748 1.00 92.44 106 ALA A N 1
ATOM 832 C CA . ALA A 1 106 ? 3.570 1.181 -5.623 1.00 92.44 106 ALA A CA 1
ATOM 833 C C . ALA A 1 106 ? 3.726 -0.245 -5.068 1.00 92.44 106 ALA A C 1
ATOM 835 O O . ALA A 1 106 ? 2.967 -0.637 -4.184 1.00 92.44 106 ALA A O 1
ATOM 836 N N . ARG A 1 107 ? 4.729 -1.002 -5.528 1.00 93.62 107 ARG A N 1
ATOM 837 C CA . ARG A 1 107 ? 5.049 -2.340 -4.998 1.00 93.62 107 ARG A CA 1
ATOM 838 C C . ARG A 1 107 ? 5.454 -2.261 -3.529 1.00 93.62 107 ARG A C 1
ATOM 840 O O . ARG A 1 107 ? 4.835 -2.918 -2.695 1.00 93.62 107 ARG A O 1
ATOM 847 N N . THR A 1 108 ? 6.391 -1.368 -3.201 1.00 91.81 108 THR A N 1
ATOM 848 C CA . THR A 1 108 ? 6.816 -1.125 -1.817 1.00 91.81 108 THR A CA 1
ATOM 849 C C . THR A 1 108 ? 5.656 -0.655 -0.940 1.00 91.81 108 THR A C 1
ATOM 851 O O . THR A 1 108 ? 5.529 -1.109 0.189 1.00 91.81 108 THR A O 1
ATOM 854 N N . PHE A 1 109 ? 4.770 0.207 -1.449 1.00 94.69 109 PHE A N 1
ATOM 855 C CA . PHE A 1 109 ? 3.569 0.638 -0.733 1.00 94.69 109 PHE A CA 1
ATOM 856 C C . PHE A 1 109 ? 2.687 -0.551 -0.351 1.00 94.69 109 PHE A C 1
ATOM 858 O O . PHE A 1 109 ? 2.294 -0.662 0.805 1.00 94.69 109 PHE A O 1
ATOM 865 N N . VAL A 1 110 ? 2.394 -1.450 -1.295 1.00 95.19 110 VAL A N 1
ATOM 866 C CA . VAL A 1 110 ? 1.559 -2.628 -1.023 1.00 95.19 110 VAL A CA 1
ATOM 867 C C . VAL A 1 110 ? 2.265 -3.594 -0.065 1.00 95.19 110 VAL A C 1
ATOM 869 O O . VAL A 1 110 ? 1.622 -4.159 0.821 1.00 95.19 110 VAL A O 1
ATOM 872 N N . ARG A 1 111 ? 3.592 -3.732 -0.173 1.00 93.38 111 ARG A N 1
ATOM 873 C CA . ARG A 1 111 ? 4.397 -4.504 0.780 1.00 93.38 111 ARG A CA 1
ATOM 874 C C . ARG A 1 111 ? 4.327 -3.916 2.188 1.00 93.38 111 ARG A C 1
ATOM 876 O O . ARG A 1 111 ? 3.966 -4.630 3.117 1.00 93.38 111 ARG A O 1
ATOM 883 N N . TRP A 1 112 ? 4.591 -2.627 2.357 1.00 93.56 112 TRP A N 1
ATOM 884 C CA . TRP A 1 112 ? 4.521 -1.976 3.666 1.00 93.56 112 TRP A CA 1
ATOM 885 C C . TRP A 1 112 ? 3.098 -1.925 4.209 1.00 93.56 112 TRP A C 1
ATOM 887 O O . TRP A 1 112 ? 2.920 -2.053 5.410 1.00 93.56 112 TRP A O 1
ATOM 897 N N . LEU A 1 113 ? 2.079 -1.816 3.353 1.00 94.69 113 LEU A N 1
ATOM 898 C CA . LEU A 1 113 ? 0.688 -1.958 3.773 1.00 94.69 113 LEU A CA 1
ATOM 899 C C . LEU A 1 113 ? 0.444 -3.334 4.401 1.00 94.69 113 LEU A C 1
ATOM 901 O O . LEU A 1 113 ? -0.184 -3.388 5.449 1.00 94.69 113 LEU A O 1
ATOM 905 N N . SER A 1 114 ? 0.969 -4.419 3.811 1.00 93.44 114 SER A N 1
ATOM 906 C CA . SER A 1 114 ? 0.846 -5.770 4.389 1.00 93.44 114 SER A CA 1
ATOM 907 C C . SER A 1 114 ? 1.500 -5.890 5.772 1.00 93.44 114 SER A C 1
ATOM 909 O O . SER A 1 114 ? 0.964 -6.577 6.630 1.00 93.44 114 SER A O 1
ATOM 911 N N . GLU A 1 115 ? 2.594 -5.160 6.024 1.00 91.81 115 GLU A N 1
ATOM 912 C CA . GLU A 1 115 ? 3.268 -5.106 7.336 1.00 91.81 115 GLU A CA 1
ATOM 913 C C . GLU A 1 115 ? 2.444 -4.375 8.411 1.00 91.81 115 GLU A C 1
ATOM 915 O O . GLU A 1 115 ? 2.696 -4.548 9.600 1.00 91.81 115 GLU A O 1
ATOM 920 N N . LEU A 1 116 ? 1.473 -3.545 8.009 1.00 93.25 116 LEU A N 1
ATOM 921 C CA . LEU A 1 116 ? 0.557 -2.853 8.924 1.00 93.25 116 LEU A CA 1
ATOM 922 C C . LEU A 1 116 ? -0.687 -3.682 9.265 1.00 93.25 116 LEU A C 1
ATOM 924 O O . LEU A 1 116 ? -1.467 -3.283 10.132 1.00 93.25 116 LEU A O 1
ATOM 928 N N . LEU A 1 117 ? -0.913 -4.791 8.557 1.00 92.62 117 LEU A N 1
ATOM 929 C CA . LEU A 1 117 ? -2.019 -5.703 8.830 1.00 92.62 117 LEU A CA 1
ATOM 930 C C . LEU A 1 117 ? -1.633 -6.666 9.963 1.00 92.62 117 LEU A C 1
ATOM 932 O O . LEU A 1 117 ? -0.444 -6.873 10.217 1.00 92.62 117 LEU A O 1
ATOM 936 N N . PRO A 1 118 ? -2.616 -7.271 10.653 1.00 89.50 118 PRO A N 1
ATOM 937 C CA . PRO A 1 118 ? -2.340 -8.277 11.665 1.00 89.50 118 PRO A CA 1
ATOM 938 C C . PRO A 1 118 ? -1.437 -9.392 11.115 1.00 89.50 118 PRO A C 1
ATOM 940 O O . PRO A 1 118 ? -1.687 -9.879 10.010 1.00 89.50 118 PRO A O 1
ATOM 943 N N . PRO A 1 119 ? -0.406 -9.823 11.859 1.00 85.00 119 PRO A N 1
ATOM 944 C CA . PRO A 1 119 ? 0.408 -10.958 11.452 1.00 85.00 119 PRO A CA 1
ATOM 945 C C . PRO A 1 119 ? -0.381 -12.276 11.586 1.00 85.00 119 PRO A C 1
ATOM 947 O O . PRO A 1 119 ? -1.369 -12.336 12.331 1.00 85.00 119 PRO A O 1
ATOM 950 N N . PRO A 1 120 ? 0.055 -13.354 10.909 1.00 83.38 120 PRO A N 1
ATOM 951 C CA . PRO A 1 120 ? -0.449 -14.702 11.163 1.00 83.38 120 PRO A CA 1
ATOM 952 C C . PRO A 1 120 ? -0.332 -15.058 12.651 1.00 83.38 120 PRO A C 1
ATOM 954 O O . PRO A 1 120 ? 0.701 -14.799 13.271 1.00 83.38 120 PRO A O 1
ATOM 957 N N . LYS A 1 121 ? -1.377 -15.657 13.235 1.00 83.31 121 LYS A N 1
ATOM 958 C CA . LYS A 1 121 ? -1.356 -16.097 14.643 1.00 83.31 121 LYS A CA 1
ATOM 959 C C . LYS A 1 121 ? -0.621 -17.424 14.831 1.00 83.31 121 LYS A C 1
ATOM 961 O O . LYS A 1 121 ? -0.063 -17.662 15.897 1.00 83.31 121 LYS A O 1
ATOM 966 N N . ALA A 1 122 ? -0.625 -18.261 13.799 1.00 81.88 122 ALA A N 1
ATOM 967 C CA . ALA A 1 122 ? 0.081 -19.530 13.730 1.00 81.88 122 ALA A CA 1
ATOM 968 C C . ALA A 1 122 ? 0.624 -19.752 12.311 1.00 81.88 122 ALA A C 1
ATOM 970 O O . ALA A 1 122 ? 0.193 -19.106 11.351 1.00 81.88 122 ALA A O 1
ATOM 971 N N . GLU A 1 123 ? 1.582 -20.667 12.181 1.00 76.50 123 GLU A N 1
ATOM 972 C CA . GLU A 1 123 ? 2.128 -21.059 10.884 1.00 76.50 123 GLU A CA 1
ATOM 973 C C . GLU A 1 123 ? 1.031 -21.681 10.003 1.00 76.50 123 GLU A C 1
ATOM 975 O O . GLU A 1 123 ? 0.294 -22.563 10.439 1.00 76.50 123 GLU A O 1
ATOM 980 N N . GLY A 1 124 ? 0.904 -21.199 8.764 1.00 74.44 124 GLY A N 1
ATOM 981 C CA . GLY A 1 124 ? -0.109 -21.672 7.814 1.00 74.44 124 GLY A CA 1
ATOM 982 C C . GLY A 1 124 ? -1.502 -21.045 7.960 1.00 74.44 124 GLY A C 1
ATOM 983 O O . GLY A 1 124 ? -2.385 -21.388 7.176 1.00 74.44 124 GLY A O 1
ATOM 984 N N . GLU A 1 125 ? -1.715 -20.122 8.905 1.00 79.88 125 GLU A N 1
ATOM 985 C CA . GLU A 1 125 ? -2.954 -19.340 8.975 1.00 79.88 125 GLU A CA 1
ATOM 986 C C . GLU A 1 125 ? -2.880 -18.063 8.133 1.00 79.88 125 GLU A C 1
ATOM 988 O O . GLU A 1 125 ? -1.901 -17.316 8.176 1.00 79.88 125 GLU A O 1
ATOM 993 N N . ASN A 1 126 ? -3.973 -17.761 7.430 1.00 80.88 126 ASN A N 1
ATOM 994 C CA . ASN A 1 126 ? -4.100 -16.520 6.676 1.00 80.88 126 ASN A CA 1
ATOM 995 C C . ASN A 1 126 ? -4.584 -15.404 7.615 1.00 80.88 126 ASN A C 1
ATOM 997 O O . ASN A 1 126 ? -5.732 -15.466 8.072 1.00 80.88 126 ASN A O 1
ATOM 1001 N N . PRO A 1 127 ? -3.772 -14.371 7.909 1.00 83.88 127 PRO A N 1
ATOM 1002 C CA . PRO A 1 127 ? -4.223 -13.226 8.679 1.00 83.88 127 PRO A CA 1
ATOM 1003 C C . PRO A 1 127 ? -5.429 -12.534 8.036 1.00 83.88 127 PRO A C 1
ATOM 1005 O O . PRO A 1 127 ? -5.571 -12.509 6.805 1.00 83.88 127 PRO A O 1
ATOM 1008 N N . PRO A 1 128 ? -6.296 -11.913 8.853 1.00 87.00 128 PRO A N 1
ATOM 1009 C CA . PRO A 1 128 ? -7.365 -11.086 8.331 1.00 87.00 128 PRO A CA 1
ATOM 1010 C C . PRO A 1 128 ? -6.769 -9.878 7.599 1.00 87.00 128 PRO A C 1
ATOM 1012 O O . PRO A 1 128 ? -5.942 -9.139 8.132 1.00 87.00 128 PRO A O 1
ATOM 1015 N N . GLN A 1 129 ? -7.221 -9.654 6.366 1.00 91.69 129 GLN A N 1
ATOM 1016 C CA . GLN A 1 129 ? -6.792 -8.517 5.551 1.00 91.69 129 GLN A CA 1
ATOM 1017 C C . GLN A 1 129 ? -7.569 -7.261 5.973 1.00 91.69 129 GLN A C 1
ATOM 1019 O O . GLN A 1 129 ? -8.491 -6.814 5.290 1.00 91.69 129 GLN A O 1
ATOM 1024 N N . CYS A 1 130 ? -7.266 -6.736 7.161 1.00 93.00 130 CYS A N 1
ATOM 1025 C CA . CYS A 1 130 ? -7.971 -5.601 7.752 1.00 93.00 130 CYS A CA 1
ATOM 1026 C C . CYS A 1 130 ? -7.053 -4.703 8.583 1.00 93.00 130 CYS A C 1
ATOM 1028 O O . CYS A 1 130 ? -6.107 -5.177 9.204 1.00 93.00 130 CYS A O 1
ATOM 1030 N N . LEU A 1 131 ? -7.391 -3.417 8.674 1.00 92.75 131 LEU A N 1
ATOM 1031 C CA . LEU A 1 131 ? -6.851 -2.552 9.719 1.00 92.75 131 LEU A CA 1
ATOM 1032 C C . LEU A 1 131 ? -7.552 -2.887 11.031 1.00 92.75 131 LEU A C 1
ATOM 1034 O O . LEU A 1 131 ? -8.783 -2.818 11.109 1.00 92.75 131 LEU A O 1
ATOM 1038 N N . GLN A 1 132 ? -6.774 -3.240 12.049 1.00 89.31 132 GLN A N 1
ATOM 1039 C CA . GLN A 1 132 ? -7.295 -3.601 13.360 1.00 89.31 132 GLN A CA 1
ATOM 1040 C C . GLN A 1 132 ? -7.011 -2.492 14.375 1.00 89.31 132 GLN A C 1
ATOM 1042 O O . GLN A 1 132 ? -5.886 -2.013 14.492 1.00 89.31 132 GLN A O 1
ATOM 1047 N N . THR A 1 133 ? -8.034 -2.088 15.125 1.00 84.56 133 THR A N 1
ATOM 1048 C CA . THR A 1 133 ? -7.897 -1.145 16.241 1.00 84.56 133 THR A CA 1
ATOM 1049 C C . THR A 1 133 ? -8.872 -1.507 17.359 1.00 84.56 133 THR A C 1
ATOM 1051 O O . THR A 1 133 ? -10.094 -1.491 17.185 1.00 84.56 133 THR A O 1
ATOM 1054 N N . GLY A 1 134 ? -8.328 -1.911 18.511 1.00 80.50 134 GLY A N 1
ATOM 1055 C CA . GLY A 1 134 ? -9.112 -2.541 19.575 1.00 80.50 134 GLY A CA 1
ATOM 1056 C C . GLY A 1 134 ? -9.880 -3.761 19.053 1.00 80.50 134 GLY A C 1
ATOM 1057 O O . GLY A 1 134 ? -9.296 -4.672 18.467 1.00 80.50 134 GLY A O 1
ATOM 1058 N N . GLU A 1 135 ? -11.200 -3.752 19.233 1.00 79.75 135 GLU A N 1
ATOM 1059 C CA . GLU A 1 135 ? -12.114 -4.802 18.753 1.00 79.75 135 GLU A CA 1
ATOM 1060 C C . GLU A 1 135 ? -12.586 -4.590 17.304 1.00 79.75 135 GLU A C 1
ATOM 1062 O O . GLU A 1 135 ? -13.275 -5.439 16.739 1.00 79.75 135 GLU A O 1
ATOM 1067 N N . MET A 1 136 ? -12.249 -3.456 16.684 1.00 85.88 136 MET A N 1
ATOM 1068 C CA . MET A 1 136 ? -12.728 -3.116 15.348 1.00 85.88 136 MET A CA 1
ATOM 1069 C C . MET A 1 136 ? -11.785 -3.645 14.277 1.00 85.88 136 MET A C 1
ATOM 1071 O O . MET A 1 136 ? -10.567 -3.480 14.357 1.00 85.88 136 MET A O 1
ATOM 1075 N N . GLN A 1 137 ? -12.381 -4.222 13.239 1.00 91.25 137 GLN A N 1
ATOM 1076 C CA . GLN A 1 137 ? -11.693 -4.667 12.037 1.00 91.25 137 GLN A CA 1
ATOM 1077 C C . GLN A 1 137 ? -12.300 -3.953 10.838 1.00 91.25 137 GLN A C 1
ATOM 1079 O O . GLN A 1 137 ? -13.503 -4.050 10.591 1.00 91.25 137 GLN A O 1
ATOM 1084 N N . LEU A 1 138 ? -11.465 -3.232 10.096 1.00 92.25 138 LEU A N 1
ATOM 1085 C CA . LEU A 1 138 ? -11.852 -2.583 8.853 1.00 92.25 138 LEU A CA 1
ATOM 1086 C C . LEU A 1 138 ? -11.158 -3.289 7.683 1.00 92.25 138 LEU A C 1
ATOM 1088 O O . LEU A 1 138 ? -9.955 -3.090 7.501 1.00 92.25 138 LEU A O 1
ATOM 1092 N N . PRO A 1 139 ? -11.872 -4.119 6.901 1.00 94.75 139 PRO A N 1
ATOM 1093 C CA . PRO A 1 139 ? -11.297 -4.828 5.762 1.00 94.75 139 PRO A CA 1
ATOM 1094 C C . PRO A 1 139 ? -10.581 -3.892 4.786 1.00 94.75 139 PRO A C 1
ATOM 1096 O O . PRO A 1 139 ? -11.088 -2.813 4.469 1.00 94.75 139 PRO A O 1
ATOM 1099 N N . VAL A 1 140 ? -9.425 -4.317 4.280 1.00 95.19 140 VAL A N 1
ATOM 1100 C CA . VAL A 1 140 ? -8.638 -3.595 3.275 1.00 95.19 140 VAL A CA 1
ATOM 1101 C C . VAL A 1 140 ? -8.293 -4.525 2.128 1.00 95.19 140 VAL A C 1
ATOM 1103 O O . VAL A 1 140 ? -7.932 -5.680 2.325 1.00 95.19 140 VAL A O 1
ATOM 1106 N N . SER A 1 141 ? -8.386 -4.004 0.910 1.00 95.56 141 SER A N 1
ATOM 1107 C CA . SER A 1 141 ? -7.960 -4.721 -0.286 1.00 95.56 141 SER A CA 1
ATOM 1108 C C . SER A 1 141 ? -7.409 -3.770 -1.339 1.00 95.56 141 SER A C 1
ATOM 1110 O O . SER A 1 141 ? -7.863 -2.633 -1.475 1.00 95.56 141 SER A O 1
ATOM 1112 N N . VAL A 1 142 ? -6.428 -4.253 -2.093 1.00 96.69 142 VAL A N 1
ATOM 1113 C CA . VAL A 1 142 ? -5.945 -3.652 -3.333 1.00 96.69 142 VAL A CA 1
ATOM 1114 C C . VAL A 1 142 ? -6.720 -4.305 -4.472 1.00 96.69 142 VAL A C 1
ATOM 1116 O O . VAL A 1 142 ? -6.397 -5.404 -4.920 1.00 96.69 142 VAL A O 1
ATOM 1119 N N . GLU A 1 143 ? -7.781 -3.636 -4.913 1.00 96.44 143 GLU A N 1
ATOM 1120 C CA . GLU A 1 143 ? -8.666 -4.122 -5.978 1.00 96.44 143 GLU A CA 1
ATOM 1121 C C . GLU A 1 143 ? -7.936 -4.175 -7.322 1.00 96.44 143 GLU A C 1
ATOM 1123 O O . GLU A 1 143 ? -8.135 -5.090 -8.122 1.00 96.44 143 GLU A O 1
ATOM 1128 N N . PHE A 1 144 ? -7.045 -3.210 -7.553 1.00 96.94 144 PHE A N 1
ATOM 1129 C CA . PHE A 1 144 ? -6.220 -3.173 -8.748 1.00 96.94 144 PHE A CA 1
ATOM 1130 C C . PHE A 1 144 ? -4.849 -2.561 -8.467 1.00 96.94 144 PHE A C 1
ATOM 1132 O O . PHE A 1 144 ? -4.752 -1.450 -7.939 1.00 96.94 144 PHE A O 1
ATOM 1139 N N . LEU A 1 145 ? -3.800 -3.277 -8.870 1.00 97.06 145 LEU A N 1
ATOM 1140 C CA . LEU A 1 145 ? -2.420 -2.808 -8.900 1.00 97.06 145 LEU A CA 1
ATOM 1141 C C . LEU A 1 145 ? -1.954 -2.698 -10.359 1.00 97.06 145 LEU A C 1
ATOM 1143 O O . LEU A 1 145 ? -1.695 -3.706 -11.015 1.00 97.06 145 LEU A O 1
ATOM 1147 N N . GLY A 1 146 ? -1.882 -1.471 -10.872 1.00 96.00 146 GLY A N 1
ATOM 1148 C CA . GLY A 1 146 ? -1.433 -1.167 -12.229 1.00 96.00 146 GLY A CA 1
ATOM 1149 C C . GLY A 1 146 ? 0.019 -0.707 -12.246 1.00 96.00 146 GLY A C 1
ATOM 1150 O O . GLY A 1 146 ? 0.326 0.408 -11.823 1.00 96.00 146 GLY A O 1
ATOM 1151 N N . LEU A 1 147 ? 0.911 -1.548 -12.757 1.00 94.06 147 LEU A N 1
ATOM 1152 C CA . LEU A 1 147 ? 2.339 -1.266 -12.850 1.00 94.06 147 LEU A CA 1
ATOM 1153 C C . LEU A 1 147 ? 2.724 -1.033 -14.309 1.00 94.06 147 LEU A C 1
ATOM 1155 O O . LEU A 1 147 ? 2.341 -1.792 -15.198 1.00 94.06 147 LEU A O 1
ATOM 1159 N N . LEU A 1 148 ? 3.502 0.014 -14.558 1.00 91.44 148 LEU A N 1
ATOM 1160 C CA . LEU A 1 148 ? 4.061 0.306 -15.870 1.00 91.44 148 LEU A CA 1
ATOM 1161 C C . LEU A 1 148 ? 5.580 0.357 -15.744 1.00 91.44 148 LEU A C 1
ATOM 1163 O O . LEU A 1 148 ? 6.117 1.213 -15.042 1.00 91.44 148 LEU A O 1
ATOM 1167 N N . ASP A 1 149 ? 6.244 -0.571 -16.422 1.00 88.12 149 ASP A N 1
ATOM 1168 C CA . ASP A 1 149 ? 7.687 -0.648 -16.633 1.00 88.12 149 ASP A CA 1
ATOM 1169 C C . ASP A 1 149 ? 8.511 -0.309 -15.378 1.00 88.12 149 ASP A C 1
ATOM 1171 O O . ASP A 1 149 ? 9.190 0.714 -15.305 1.00 88.12 149 ASP A O 1
ATOM 1175 N N . THR A 1 150 ? 8.350 -1.126 -14.332 1.00 87.88 150 THR A N 1
ATOM 1176 C CA . THR A 1 150 ? 8.965 -0.919 -13.017 1.00 87.88 150 THR A CA 1
ATOM 1177 C C . THR A 1 150 ? 10.484 -0.854 -13.095 1.00 87.88 150 THR A C 1
ATOM 1179 O O . THR A 1 150 ? 11.107 -1.752 -13.647 1.00 87.88 150 THR A O 1
ATOM 1182 N N . VAL A 1 151 ? 11.057 0.185 -12.478 1.00 82.50 151 VAL A N 1
ATOM 1183 C CA . VAL A 1 151 ? 12.509 0.361 -12.331 1.00 82.50 151 VAL A CA 1
ATOM 1184 C C . VAL A 1 151 ? 12.809 0.812 -10.902 1.00 82.50 151 VAL A C 1
ATOM 1186 O O . VAL A 1 151 ? 12.458 1.936 -10.522 1.00 82.50 151 VAL A O 1
ATOM 1189 N N . ALA A 1 152 ? 13.445 -0.051 -10.110 1.00 71.12 152 ALA A N 1
ATOM 1190 C CA . ALA A 1 152 ? 13.820 0.209 -8.718 1.00 71.12 152 ALA A CA 1
ATOM 1191 C C . ALA A 1 152 ? 15.133 1.004 -8.567 1.00 71.12 152 ALA A C 1
ATOM 1193 O O . ALA A 1 152 ? 15.343 1.673 -7.549 1.00 71.12 152 ALA A O 1
ATOM 1194 N N . SER A 1 153 ? 16.003 0.969 -9.581 1.00 62.88 153 SER A N 1
ATOM 1195 C CA . SER A 1 153 ? 17.397 1.420 -9.469 1.00 62.88 153 SER A CA 1
ATOM 1196 C C . SER A 1 153 ? 17.651 2.895 -9.804 1.00 62.88 153 SER A C 1
ATOM 1198 O O . SER A 1 153 ? 16.967 3.527 -10.618 1.00 62.88 153 SER A O 1
ATOM 1200 N N . VAL A 1 154 ? 18.715 3.445 -9.208 1.00 49.69 154 VAL A N 1
ATOM 1201 C CA . VAL A 1 154 ? 19.392 4.673 -9.667 1.00 49.69 154 VAL A CA 1
ATOM 1202 C C . VAL A 1 154 ? 20.463 4.295 -10.685 1.00 49.69 154 VAL A C 1
ATOM 1204 O O . VAL A 1 154 ? 21.190 3.327 -10.493 1.00 49.69 154 VAL A O 1
ATOM 1207 N N . GLY A 1 155 ? 20.607 5.089 -11.749 1.00 39.78 155 GLY A N 1
ATOM 1208 C CA . GLY A 1 155 ? 21.549 4.868 -12.857 1.00 39.78 155 GLY A CA 1
ATOM 1209 C C . GLY A 1 155 ? 23.051 4.939 -12.521 1.00 39.78 155 GLY A C 1
ATOM 1210 O O . GLY A 1 155 ? 23.817 5.400 -13.358 1.00 39.78 155 GLY A O 1
ATOM 1211 N N . VAL A 1 156 ? 23.475 4.519 -11.324 1.00 34.59 156 VAL A N 1
ATOM 1212 C CA . VAL A 1 156 ? 24.883 4.376 -10.901 1.00 34.59 156 VAL A CA 1
ATOM 1213 C C . VAL A 1 156 ? 25.249 2.909 -10.605 1.00 34.59 156 VAL A C 1
ATOM 1215 O O . VAL A 1 156 ? 26.416 2.604 -10.386 1.00 34.59 156 VAL A O 1
ATOM 1218 N N . ALA A 1 157 ? 24.287 1.980 -10.674 1.00 37.62 157 ALA A N 1
ATOM 1219 C CA . ALA A 1 157 ? 24.496 0.550 -10.406 1.00 37.62 157 ALA A CA 1
ATOM 1220 C C . ALA A 1 157 ? 25.594 -0.107 -11.273 1.00 37.62 157 ALA A C 1
ATOM 1222 O O . ALA A 1 157 ? 26.175 -1.110 -10.884 1.00 37.62 157 ALA A O 1
ATOM 1223 N N . HIS A 1 158 ? 25.9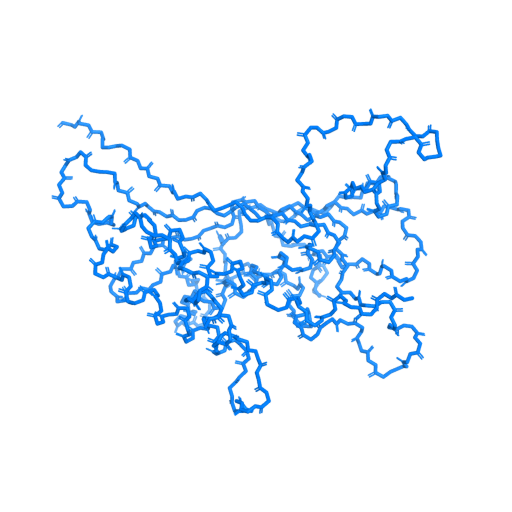17 0.475 -12.434 1.00 35.56 158 HIS A N 1
ATOM 1224 C CA . HIS A 1 158 ? 26.946 -0.045 -13.341 1.00 35.56 158 HIS A CA 1
ATOM 1225 C C . HIS A 1 158 ? 28.338 0.585 -13.180 1.00 35.56 158 HIS A C 1
ATOM 1227 O O . HIS A 1 158 ? 29.249 0.192 -13.903 1.00 35.56 158 HIS A O 1
ATOM 1233 N N . VAL A 1 159 ? 28.531 1.556 -12.276 1.00 38.03 159 VAL A N 1
ATOM 1234 C CA . VAL A 1 159 ? 29.820 2.272 -12.146 1.00 38.03 159 VAL A CA 1
ATOM 1235 C C . VAL A 1 159 ? 30.611 1.867 -10.896 1.00 38.03 159 VAL A C 1
ATOM 1237 O O . VAL A 1 159 ? 31.796 2.171 -10.810 1.00 38.03 159 VAL A O 1
ATOM 1240 N N . VAL A 1 160 ? 29.993 1.167 -9.936 1.00 33.06 160 VAL A N 1
ATOM 1241 C CA . VAL A 1 160 ? 30.652 0.728 -8.693 1.00 33.06 160 VAL A CA 1
ATOM 1242 C C . VAL A 1 160 ? 30.266 -0.732 -8.392 1.00 33.06 160 VAL A C 1
ATOM 1244 O O . VAL A 1 160 ? 29.093 -0.977 -8.126 1.00 33.06 160 VAL A O 1
ATOM 1247 N N . PRO A 1 161 ? 31.201 -1.706 -8.382 1.00 31.80 161 PRO A N 1
ATOM 1248 C CA . PRO A 1 161 ? 30.897 -3.143 -8.248 1.00 31.80 161 PRO A CA 1
ATOM 1249 C C . PRO A 1 161 ? 30.405 -3.601 -6.858 1.00 31.80 161 PRO A C 1
ATOM 1251 O O . PRO A 1 161 ? 30.392 -4.796 -6.588 1.00 31.80 161 PRO A O 1
ATOM 1254 N N . ILE A 1 162 ? 30.076 -2.677 -5.947 1.00 32.69 162 ILE A N 1
ATOM 1255 C CA . ILE A 1 162 ? 29.911 -2.953 -4.505 1.00 32.69 162 ILE A CA 1
ATOM 1256 C C . ILE A 1 162 ? 28.482 -2.648 -4.003 1.00 32.69 162 ILE A C 1
ATOM 1258 O O . ILE A 1 162 ? 28.179 -2.886 -2.840 1.00 32.69 162 ILE A O 1
ATOM 1262 N N . ALA A 1 163 ? 27.568 -2.154 -4.846 1.00 37.16 163 ALA A N 1
ATOM 1263 C CA . ALA A 1 163 ? 26.206 -1.822 -4.416 1.00 37.16 163 ALA A CA 1
ATOM 1264 C C . ALA A 1 163 ? 25.150 -2.433 -5.344 1.00 37.16 163 ALA A C 1
ATOM 1266 O O . ALA A 1 163 ? 25.065 -2.065 -6.518 1.00 37.16 163 ALA A O 1
ATOM 1267 N N . GLU A 1 164 ? 24.313 -3.324 -4.806 1.00 41.41 164 GLU A N 1
ATOM 1268 C CA . GLU A 1 164 ? 23.031 -3.668 -5.424 1.00 41.41 164 GLU A CA 1
ATOM 1269 C C . GLU A 1 164 ? 22.243 -2.362 -5.611 1.00 41.41 164 GLU A C 1
ATOM 1271 O O . GLU A 1 164 ? 21.988 -1.618 -4.668 1.00 41.41 164 GLU A O 1
ATOM 1276 N N . GLY A 1 165 ? 21.963 -2.005 -6.866 1.00 42.62 165 GLY A N 1
ATOM 1277 C CA . GLY A 1 165 ? 21.579 -0.651 -7.282 1.00 42.62 165 GLY A CA 1
ATOM 1278 C C . GLY A 1 165 ? 20.196 -0.161 -6.846 1.00 42.62 165 GLY A C 1
ATOM 1279 O O . GLY A 1 165 ? 19.745 0.877 -7.346 1.00 42.62 165 GLY A O 1
ATOM 1280 N N . HIS A 1 166 ? 19.516 -0.893 -5.964 1.00 50.81 166 HIS A N 1
ATOM 1281 C CA . HIS A 1 166 ? 18.208 -0.534 -5.439 1.00 50.81 166 HIS A CA 1
ATOM 1282 C C . HIS A 1 166 ? 18.308 0.638 -4.465 1.00 50.81 166 HIS A C 1
ATOM 1284 O O . HIS A 1 166 ? 19.284 0.824 -3.738 1.00 50.81 166 HIS A O 1
ATOM 1290 N N . MET A 1 167 ? 17.262 1.460 -4.436 1.00 56.94 167 MET A N 1
ATOM 1291 C CA . MET A 1 167 ? 17.092 2.397 -3.330 1.00 56.94 167 MET A CA 1
ATOM 1292 C C . MET A 1 167 ? 16.952 1.609 -2.024 1.00 56.94 167 MET A C 1
ATOM 1294 O O . MET A 1 167 ? 16.305 0.568 -2.028 1.00 56.94 167 MET A O 1
ATOM 1298 N N . SER A 1 168 ? 17.444 2.128 -0.897 1.00 65.94 168 SER A N 1
ATOM 1299 C CA . SER A 1 168 ? 17.343 1.441 0.407 1.00 65.94 168 SER A CA 1
ATOM 1300 C C . SER A 1 168 ? 15.913 1.038 0.801 1.00 65.94 168 SER A C 1
ATOM 1302 O O . SER A 1 168 ? 15.723 0.084 1.540 1.00 65.94 168 SER A O 1
ATOM 1304 N N . TRP A 1 169 ? 14.894 1.749 0.303 1.00 70.25 169 TRP A N 1
ATOM 1305 C CA . TRP A 1 169 ? 13.479 1.413 0.506 1.00 70.25 169 TRP A CA 1
ATOM 1306 C C . TRP A 1 169 ? 12.931 0.389 -0.499 1.00 70.25 169 TRP A C 1
ATOM 1308 O O . TRP A 1 169 ? 11.895 -0.217 -0.235 1.00 70.25 169 TRP A O 1
ATOM 1318 N N . ALA A 1 170 ? 13.575 0.239 -1.656 1.00 65.06 170 ALA A N 1
ATOM 1319 C CA . ALA A 1 170 ? 13.209 -0.710 -2.705 1.00 65.06 170 ALA A CA 1
ATOM 1320 C C . ALA A 1 170 ? 13.877 -2.079 -2.500 1.00 65.06 170 ALA A C 1
ATOM 1322 O O . ALA A 1 170 ? 13.368 -3.092 -2.982 1.00 65.06 170 ALA A O 1
ATOM 1323 N N . ASP A 1 171 ? 14.990 -2.105 -1.766 1.00 67.88 171 ASP A N 1
ATOM 1324 C CA . ASP A 1 171 ? 15.693 -3.329 -1.416 1.00 67.88 171 ASP A CA 1
ATOM 1325 C C . ASP A 1 171 ? 14.790 -4.279 -0.609 1.00 67.88 171 ASP A C 1
ATOM 1327 O O . ASP A 1 171 ? 14.136 -3.874 0.353 1.00 67.88 171 ASP A O 1
ATOM 1331 N N . GLY A 1 172 ? 14.664 -5.524 -1.072 1.00 68.81 172 GLY A N 1
ATOM 1332 C CA . GLY A 1 172 ? 13.768 -6.534 -0.496 1.00 68.81 172 GLY A CA 1
ATOM 1333 C C . GLY A 1 172 ? 12.258 -6.229 -0.543 1.00 68.81 172 GLY A C 1
ATOM 1334 O O . GLY A 1 172 ? 11.473 -7.008 -0.002 1.00 68.81 172 GLY A O 1
ATOM 1335 N N . THR A 1 173 ? 11.808 -5.132 -1.171 1.00 75.81 173 THR A N 1
ATOM 1336 C CA . THR A 1 173 ? 10.378 -4.739 -1.199 1.00 75.81 173 THR A CA 1
ATOM 1337 C C . THR A 1 173 ? 9.737 -4.777 -2.583 1.00 75.81 173 THR A C 1
ATOM 1339 O O . THR A 1 173 ? 8.543 -4.499 -2.717 1.00 75.81 173 THR A O 1
ATOM 1342 N N . MET A 1 174 ? 10.505 -5.123 -3.621 1.00 84.06 174 MET A N 1
ATOM 1343 C CA . MET A 1 174 ? 9.968 -5.293 -4.971 1.00 84.06 174 MET A CA 1
ATOM 1344 C C . MET A 1 174 ? 9.096 -6.542 -5.085 1.00 84.06 174 MET A C 1
ATOM 1346 O O . MET A 1 174 ? 8.114 -6.528 -5.827 1.00 84.06 174 MET A O 1
ATOM 1350 N N . GLU A 1 175 ? 9.379 -7.616 -4.357 1.00 88.50 175 GLU A N 1
ATOM 1351 C CA . GLU A 1 175 ? 8.490 -8.776 -4.371 1.00 88.50 175 GLU A CA 1
ATOM 1352 C C . GLU A 1 175 ? 7.120 -8.410 -3.770 1.00 88.50 175 GLU A C 1
ATOM 1354 O O . GLU A 1 175 ? 7.024 -7.846 -2.677 1.00 88.50 175 GLU A O 1
ATOM 1359 N N . LEU A 1 176 ? 6.042 -8.677 -4.519 1.00 91.69 176 LEU A N 1
ATOM 1360 C CA . LEU A 1 176 ? 4.680 -8.441 -4.034 1.00 91.69 176 LEU A CA 1
ATOM 1361 C C . LEU A 1 176 ? 4.390 -9.361 -2.839 1.00 91.69 176 LEU A C 1
ATOM 1363 O O . LEU A 1 176 ? 4.927 -10.470 -2.811 1.00 91.69 176 LEU A O 1
ATOM 1367 N N . PRO A 1 177 ? 3.521 -8.951 -1.889 1.00 89.56 177 PRO A N 1
ATOM 1368 C CA . PRO A 1 177 ? 3.150 -9.781 -0.751 1.00 89.56 177 PRO A CA 1
ATOM 1369 C C . PRO A 1 177 ? 2.864 -11.233 -1.129 1.00 89.56 177 PRO A C 1
ATOM 1371 O O . PRO A 1 177 ? 2.174 -11.523 -2.117 1.00 89.56 177 PRO A O 1
ATOM 1374 N N . ASP A 1 178 ? 3.412 -12.127 -0.311 1.00 86.56 178 ASP A N 1
ATOM 1375 C CA . ASP A 1 178 ? 3.209 -13.559 -0.440 1.00 86.56 178 ASP A CA 1
ATOM 1376 C C . ASP A 1 178 ? 1.708 -13.878 -0.417 1.00 86.56 178 ASP A C 1
ATOM 1378 O O . ASP A 1 178 ? 0.966 -13.400 0.440 1.00 86.56 178 ASP A O 1
ATOM 1382 N N . ASP A 1 179 ? 1.252 -14.658 -1.391 1.00 84.44 179 ASP A N 1
ATOM 1383 C CA . ASP A 1 179 ? -0.163 -14.979 -1.582 1.00 84.44 179 ASP A CA 1
ATOM 1384 C C . ASP A 1 179 ? -0.630 -16.097 -0.653 1.00 84.44 179 ASP A C 1
ATOM 1386 O O . ASP A 1 179 ? -1.832 -16.212 -0.422 1.00 84.44 179 ASP A O 1
ATOM 1390 N N . LYS A 1 180 ? 0.295 -16.882 -0.084 1.00 85.12 180 LYS A N 1
ATOM 1391 C CA . LYS A 1 180 ? -0.044 -17.851 0.962 1.00 85.12 180 LYS A CA 1
ATOM 1392 C C . LYS A 1 180 ? -0.378 -17.119 2.255 1.00 85.12 180 LYS A C 1
ATOM 1394 O O . LYS A 1 180 ? -1.393 -17.405 2.863 1.00 85.12 180 LYS A O 1
ATOM 1399 N N . THR A 1 181 ? 0.430 -16.131 2.626 1.00 84.75 181 THR A N 1
ATOM 1400 C CA . THR A 1 181 ? 0.271 -15.366 3.868 1.00 84.75 181 THR A CA 1
ATOM 1401 C C . THR A 1 181 ? -0.780 -14.264 3.731 1.00 84.75 181 THR A C 1
ATOM 1403 O O . THR A 1 181 ? -1.724 -14.186 4.506 1.00 84.75 181 THR A O 1
ATOM 1406 N N . TYR A 1 182 ? -0.668 -13.408 2.717 1.00 86.19 182 TYR A N 1
ATOM 1407 C CA . TYR A 1 182 ? -1.563 -12.263 2.502 1.00 86.19 182 TYR A CA 1
ATOM 1408 C C . TYR A 1 182 ? -2.575 -12.531 1.384 1.00 86.19 182 TYR A C 1
ATOM 1410 O O . TYR A 1 182 ? -2.944 -11.641 0.608 1.00 86.19 182 TYR A O 1
ATOM 1418 N N . GLY A 1 183 ? -3.020 -13.786 1.291 1.00 86.62 183 GLY A N 1
ATOM 1419 C CA . GLY A 1 183 ? -3.998 -14.237 0.313 1.00 86.62 183 GLY A CA 1
ATOM 1420 C C . GLY A 1 183 ? -5.235 -13.342 0.292 1.00 86.62 183 GLY A C 1
ATOM 1421 O O . GLY A 1 183 ? -5.884 -13.098 1.307 1.00 86.62 183 GLY A O 1
ATOM 1422 N N . GLY A 1 184 ? -5.563 -12.821 -0.891 1.00 88.75 184 GLY A N 1
ATOM 1423 C CA . GLY A 1 184 ? -6.717 -11.950 -1.088 1.00 88.75 184 GLY A CA 1
ATOM 1424 C C . GLY A 1 184 ? -6.498 -10.469 -0.763 1.00 88.75 184 GLY A C 1
ATOM 1425 O O . GLY A 1 184 ? -7.442 -9.707 -0.985 1.00 88.75 184 GLY A O 1
ATOM 1426 N N . LEU A 1 185 ? -5.311 -10.036 -0.317 1.00 94.25 185 LEU A N 1
ATOM 1427 C CA . LEU A 1 185 ? -4.988 -8.607 -0.195 1.00 94.25 185 LEU A CA 1
ATOM 1428 C C . LEU A 1 185 ? -5.023 -7.918 -1.561 1.00 94.25 185 LEU A C 1
ATOM 1430 O O . LEU A 1 185 ? -5.673 -6.889 -1.718 1.00 94.25 185 LEU A O 1
ATOM 1434 N N . ILE A 1 186 ? -4.351 -8.506 -2.553 1.00 95.88 186 ILE A N 1
ATOM 1435 C CA . ILE A 1 186 ? -4.328 -8.027 -3.937 1.00 95.88 186 ILE A CA 1
ATOM 1436 C C . ILE A 1 186 ? -5.307 -8.867 -4.748 1.00 95.88 186 ILE A C 1
ATOM 1438 O O . ILE A 1 186 ? -5.163 -10.086 -4.836 1.00 95.88 186 ILE A O 1
ATOM 1442 N N . LYS A 1 187 ? -6.313 -8.222 -5.341 1.00 95.56 187 LYS A N 1
ATOM 1443 C CA . LYS A 1 187 ? -7.318 -8.902 -6.171 1.00 95.56 187 LYS A CA 1
ATOM 1444 C C . LYS A 1 187 ? -6.848 -9.078 -7.607 1.00 95.56 187 LYS A C 1
ATOM 1446 O O . LYS A 1 187 ? -7.105 -10.115 -8.211 1.00 95.56 187 LYS A O 1
ATOM 1451 N N . LYS A 1 188 ? -6.160 -8.072 -8.151 1.00 96.50 188 LYS A N 1
ATOM 1452 C CA . LYS A 1 188 ? -5.631 -8.097 -9.515 1.00 96.50 188 LYS A CA 1
ATOM 1453 C C . LYS A 1 188 ? -4.401 -7.208 -9.644 1.00 96.50 188 LYS A C 1
ATOM 1455 O O . LYS A 1 188 ? -4.431 -6.048 -9.242 1.00 96.50 188 LYS A O 1
ATOM 1460 N N . CYS A 1 189 ? -3.349 -7.735 -10.257 1.00 97.00 189 CYS A N 1
ATOM 1461 C CA . CYS A 1 189 ? -2.158 -6.985 -10.634 1.00 97.00 189 CYS A CA 1
ATOM 1462 C C . CYS A 1 189 ? -1.921 -7.117 -12.140 1.00 97.00 189 CYS A C 1
ATOM 1464 O O . CYS A 1 189 ? -1.916 -8.223 -12.675 1.00 97.00 189 CYS A O 1
ATOM 1466 N N . VAL A 1 190 ? -1.707 -5.994 -12.822 1.00 96.94 190 VAL A N 1
ATOM 1467 C CA . VAL A 1 190 ? -1.294 -5.968 -14.229 1.00 96.94 190 VAL A CA 1
ATOM 1468 C C . VAL A 1 190 ? -0.019 -5.154 -14.334 1.00 96.94 190 VAL A C 1
ATOM 1470 O O . VAL A 1 190 ? 0.002 -3.987 -13.942 1.00 96.94 190 VAL A O 1
ATOM 1473 N N . HIS A 1 191 ? 1.032 -5.765 -14.875 1.00 95.88 191 HIS A N 1
ATOM 1474 C CA . HIS A 1 191 ? 2.307 -5.107 -15.123 1.00 95.88 191 HIS A CA 1
ATOM 1475 C C . HIS A 1 191 ? 2.587 -5.064 -16.623 1.00 95.88 191 HIS A C 1
ATOM 1477 O O . HIS A 1 191 ? 2.801 -6.093 -17.255 1.00 95.88 191 HIS A O 1
ATOM 1483 N N . LEU A 1 192 ? 2.554 -3.865 -17.201 1.00 93.19 192 LEU A N 1
ATOM 1484 C CA . LEU A 1 192 ? 2.939 -3.637 -18.592 1.00 93.19 192 LEU A CA 1
ATOM 1485 C C . LEU A 1 192 ? 4.441 -3.360 -18.652 1.00 93.19 192 LEU A C 1
ATOM 1487 O O . LEU A 1 192 ? 4.905 -2.436 -17.982 1.00 93.19 192 LEU A O 1
ATOM 1491 N N . VAL A 1 193 ? 5.187 -4.133 -19.438 1.00 91.12 193 VAL A N 1
ATOM 1492 C CA . VAL A 1 193 ? 6.653 -4.034 -19.538 1.00 91.12 193 VAL A CA 1
ATOM 1493 C C . VAL A 1 193 ? 7.095 -3.691 -20.952 1.00 91.12 193 VAL A C 1
ATOM 1495 O O . VAL A 1 193 ? 6.488 -4.130 -21.930 1.00 91.12 193 VAL A O 1
ATOM 1498 N N . SER A 1 194 ? 8.139 -2.877 -21.068 1.00 87.81 194 SER A N 1
ATOM 1499 C CA . SER A 1 194 ? 8.656 -2.397 -22.347 1.00 87.81 194 SER A CA 1
ATOM 1500 C C . SER A 1 194 ? 9.489 -3.477 -23.035 1.00 87.81 194 SER A C 1
ATOM 1502 O O . SER A 1 194 ? 10.516 -3.902 -22.513 1.00 87.81 194 SER A O 1
ATOM 1504 N N . GLY A 1 195 ? 9.089 -3.895 -24.237 1.00 84.00 195 GLY A N 1
ATOM 1505 C CA . GLY A 1 195 ? 9.809 -4.912 -25.011 1.00 84.00 195 GLY A CA 1
ATOM 1506 C C . GLY A 1 195 ? 11.097 -4.423 -25.685 1.00 84.00 195 GLY A C 1
ATOM 1507 O O . GLY A 1 195 ? 11.912 -5.249 -26.082 1.00 84.00 195 GLY A O 1
ATOM 1508 N N . HIS A 1 196 ? 11.296 -3.106 -25.831 1.00 80.25 196 HIS A N 1
ATOM 1509 C CA . HIS A 1 196 ? 12.447 -2.546 -26.560 1.00 80.25 196 HIS A CA 1
ATOM 1510 C C . HIS A 1 196 ? 13.347 -1.656 -25.696 1.00 80.25 196 HIS A C 1
ATOM 1512 O O . HIS A 1 196 ? 14.257 -1.023 -26.225 1.00 80.25 196 HIS A O 1
ATOM 1518 N N . GLU A 1 197 ? 13.137 -1.586 -24.377 1.00 74.88 197 GLU A N 1
ATOM 1519 C CA . GLU A 1 197 ? 14.004 -0.773 -23.521 1.00 74.88 197 GLU A CA 1
ATOM 1520 C C . GLU A 1 197 ? 15.399 -1.407 -23.400 1.00 74.88 197 GLU A C 1
ATOM 1522 O O . GLU A 1 197 ? 15.603 -2.372 -22.675 1.00 74.88 197 GLU A O 1
ATOM 1527 N N . GLN A 1 198 ? 16.364 -0.861 -24.141 1.00 69.69 198 GLN A N 1
ATOM 1528 C CA . GLN A 1 198 ? 17.737 -1.378 -24.223 1.00 69.69 198 GLN A CA 1
ATOM 1529 C C . GLN A 1 198 ? 18.732 -0.605 -23.346 1.00 69.69 198 GLN A C 1
ATOM 1531 O O . GLN A 1 198 ? 19.924 -0.919 -23.329 1.00 69.69 198 GLN A O 1
ATOM 1536 N N . ARG A 1 199 ? 18.294 0.444 -22.637 1.00 69.12 199 ARG A N 1
ATOM 1537 C CA . ARG A 1 199 ? 19.205 1.229 -21.800 1.00 69.12 199 ARG A CA 1
ATOM 1538 C C . ARG A 1 199 ? 19.506 0.480 -20.504 1.00 69.12 199 ARG A C 1
ATOM 1540 O O . ARG A 1 199 ? 18.631 0.311 -19.664 1.00 69.12 199 ARG A O 1
ATOM 1547 N N . LEU A 1 200 ? 20.786 0.176 -20.285 1.00 59.25 200 LEU A N 1
ATOM 1548 C CA . LEU A 1 200 ? 21.308 -0.452 -19.059 1.00 59.25 200 LEU A CA 1
ATOM 1549 C C . LEU A 1 200 ? 20.935 0.294 -17.761 1.00 59.25 200 LEU A C 1
ATOM 1551 O O . LEU A 1 200 ? 20.923 -0.287 -16.685 1.00 59.25 200 LEU A O 1
ATOM 1555 N N . CYS A 1 201 ? 20.621 1.591 -17.836 1.00 57.00 201 CYS A N 1
ATOM 1556 C CA . CYS A 1 201 ? 20.221 2.390 -16.677 1.00 57.00 201 CYS A CA 1
ATOM 1557 C C . CYS A 1 201 ? 18.739 2.254 -16.274 1.00 57.00 201 CYS A C 1
ATOM 1559 O O . CYS A 1 201 ? 18.323 2.925 -15.328 1.00 57.00 201 CYS A O 1
ATOM 1561 N N . PHE A 1 202 ? 17.962 1.407 -16.959 1.00 58.44 202 PHE A N 1
ATOM 1562 C CA . PHE A 1 202 ? 16.567 1.090 -16.637 1.00 58.44 202 PHE A CA 1
ATOM 1563 C C . PHE A 1 202 ? 16.369 -0.433 -16.546 1.00 58.44 202 PHE A C 1
ATOM 1565 O O . PHE A 1 202 ? 15.691 -1.006 -17.398 1.00 58.44 202 PHE A O 1
ATOM 1572 N N . PRO A 1 203 ? 16.976 -1.112 -15.553 1.00 72.50 203 PRO A N 1
ATOM 1573 C CA . PRO A 1 203 ? 16.704 -2.528 -15.344 1.00 72.50 203 PRO A CA 1
ATOM 1574 C C . PRO A 1 203 ? 15.225 -2.708 -14.985 1.00 72.50 203 PRO A C 1
ATOM 1576 O O . PRO A 1 203 ? 14.717 -2.036 -14.087 1.00 72.50 203 PRO A O 1
ATOM 1579 N N . LEU A 1 204 ? 14.542 -3.585 -15.720 1.00 78.62 204 LEU A N 1
ATOM 1580 C CA . LEU A 1 204 ? 13.159 -3.956 -15.451 1.00 78.62 204 LEU A CA 1
ATOM 1581 C C . LEU A 1 204 ? 13.093 -4.843 -14.204 1.00 78.62 204 LEU A C 1
ATOM 1583 O O . LEU A 1 204 ? 13.711 -5.906 -14.165 1.00 78.62 204 LEU A O 1
ATOM 1587 N N . ASP A 1 205 ? 12.252 -4.467 -13.248 1.00 83.50 205 ASP A N 1
ATOM 1588 C CA . ASP A 1 205 ? 11.863 -5.337 -12.142 1.00 83.50 205 ASP A CA 1
ATOM 1589 C C . ASP A 1 205 ? 10.585 -6.098 -12.511 1.00 83.50 205 ASP A C 1
ATOM 1591 O O . ASP A 1 205 ? 9.488 -5.538 -12.437 1.00 83.50 205 ASP A O 1
ATOM 1595 N N . SER A 1 206 ? 10.698 -7.375 -12.881 1.00 89.38 206 SER A N 1
ATOM 1596 C CA . SER A 1 206 ? 9.531 -8.234 -13.146 1.00 89.38 206 SER A CA 1
ATOM 1597 C C . SER A 1 206 ? 8.699 -8.470 -11.875 1.00 89.38 206 SER A C 1
ATOM 1599 O O . SER A 1 206 ? 9.214 -8.399 -10.755 1.00 89.38 206 SER A O 1
ATOM 1601 N N . VAL A 1 207 ? 7.401 -8.750 -12.028 1.00 91.56 207 VAL A N 1
ATOM 1602 C CA . VAL A 1 207 ? 6.548 -9.263 -10.932 1.00 91.56 207 VAL A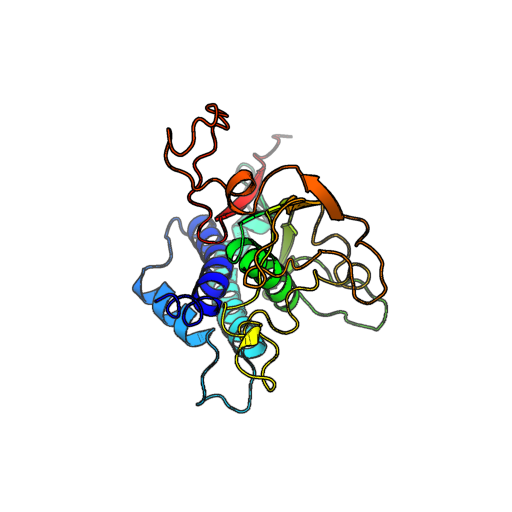 CA 1
ATOM 1603 C C . VAL A 1 207 ? 6.701 -10.771 -10.705 1.00 91.56 207 VAL A C 1
ATOM 1605 O O . VAL A 1 207 ? 6.082 -11.318 -9.789 1.00 91.56 207 VAL A O 1
ATOM 1608 N N . ARG A 1 208 ? 7.516 -11.454 -11.517 1.00 90.56 208 ARG A N 1
ATOM 1609 C CA . ARG A 1 208 ? 7.889 -12.852 -11.297 1.00 90.56 208 ARG A CA 1
ATOM 1610 C C . ARG A 1 208 ? 8.725 -12.978 -10.025 1.00 90.56 208 ARG A C 1
ATOM 1612 O O . ARG A 1 208 ? 9.641 -12.192 -9.798 1.00 90.56 208 ARG A O 1
ATOM 1619 N N . ARG A 1 209 ? 8.413 -13.978 -9.207 1.00 87.75 209 ARG A N 1
ATOM 1620 C CA . ARG A 1 209 ? 9.109 -14.237 -7.946 1.00 87.75 209 ARG A CA 1
ATOM 1621 C C . ARG A 1 209 ? 10.431 -14.965 -8.150 1.00 87.75 209 ARG A C 1
ATOM 1623 O O . ARG A 1 209 ? 10.724 -15.492 -9.229 1.00 87.75 209 ARG A O 1
ATOM 1630 N N . SER A 1 210 ? 11.204 -15.018 -7.070 1.00 85.06 210 SER A N 1
ATOM 1631 C CA . SER A 1 210 ? 12.476 -15.743 -6.977 1.00 85.06 210 SER A CA 1
ATOM 1632 C C . SER A 1 210 ? 12.340 -17.242 -7.285 1.00 85.06 210 SER A C 1
ATOM 1634 O O . SER A 1 210 ? 13.243 -17.827 -7.878 1.00 85.06 210 SER A O 1
ATOM 1636 N N . ASP A 1 211 ? 11.186 -17.848 -6.990 1.00 86.69 211 ASP A N 1
ATOM 1637 C CA . ASP A 1 211 ? 10.857 -19.242 -7.331 1.00 86.69 211 ASP A CA 1
ATOM 1638 C C . ASP A 1 211 ? 10.515 -19.464 -8.822 1.00 86.69 211 ASP A C 1
ATOM 1640 O O . ASP A 1 211 ? 10.192 -20.578 -9.243 1.00 86.69 211 ASP A O 1
ATOM 1644 N N . GLY A 1 212 ? 10.576 -18.405 -9.634 1.00 87.75 212 GLY A N 1
ATOM 1645 C CA . GLY A 1 212 ? 10.304 -18.434 -11.064 1.00 87.75 212 GLY A CA 1
ATOM 1646 C C . GLY A 1 212 ? 8.824 -18.365 -11.438 1.00 87.75 212 GLY A C 1
ATOM 1647 O O . GLY A 1 212 ? 8.513 -18.391 -12.631 1.00 87.75 212 GLY A O 1
ATOM 1648 N N . LYS A 1 213 ? 7.910 -18.256 -10.468 1.00 90.44 213 LYS A N 1
ATOM 1649 C CA . LYS A 1 213 ? 6.464 -18.230 -10.712 1.00 90.44 213 LYS A CA 1
ATOM 1650 C C . LYS A 1 213 ? 5.906 -16.816 -10.630 1.00 90.44 213 LYS A C 1
ATOM 1652 O O . LYS A 1 213 ? 6.424 -15.938 -9.943 1.00 90.44 213 LYS A O 1
ATOM 1657 N N . TYR A 1 214 ? 4.814 -16.600 -11.351 1.00 91.88 214 TYR A N 1
ATOM 1658 C CA . TYR A 1 214 ? 4.002 -15.400 -11.192 1.00 91.88 214 TYR A CA 1
ATOM 1659 C C . TYR A 1 214 ? 2.998 -15.613 -10.052 1.00 91.88 214 TYR A C 1
ATOM 1661 O O . TYR A 1 214 ? 2.427 -16.705 -9.961 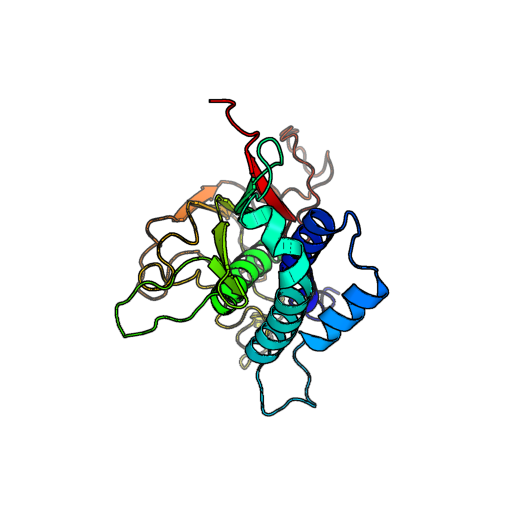1.00 91.88 214 TYR A O 1
ATOM 1669 N N . PRO A 1 215 ? 2.742 -14.597 -9.205 1.00 92.69 215 PRO A N 1
ATOM 1670 C CA . PRO A 1 215 ? 1.625 -14.647 -8.269 1.00 92.69 215 PRO A CA 1
ATOM 1671 C C . PRO A 1 215 ? 0.310 -14.926 -9.016 1.00 92.69 215 PRO A C 1
ATOM 1673 O O . PRO A 1 215 ? 0.110 -14.382 -10.105 1.00 92.69 215 PRO A O 1
ATOM 1676 N N . PRO A 1 216 ? -0.627 -15.703 -8.447 1.00 92.12 216 PRO A N 1
ATOM 1677 C CA . PRO A 1 216 ? -1.843 -16.127 -9.152 1.00 92.12 216 PRO A CA 1
ATOM 1678 C C . PRO A 1 216 ? -2.760 -14.961 -9.561 1.00 92.12 216 PRO A C 1
ATOM 1680 O O . PRO A 1 216 ? -3.544 -15.082 -10.498 1.00 92.12 216 PRO A O 1
ATOM 1683 N N . TYR A 1 217 ? -2.657 -13.820 -8.875 1.00 92.00 217 TYR A N 1
ATOM 1684 C CA . TYR A 1 217 ? -3.408 -12.596 -9.168 1.00 92.00 217 TYR A CA 1
ATOM 1685 C C . TYR A 1 217 ? -2.698 -11.651 -10.156 1.00 92.00 217 TYR A C 1
ATOM 1687 O O . TYR A 1 217 ? -3.235 -10.582 -10.459 1.00 92.00 217 TYR A O 1
ATOM 1695 N N . ALA A 1 218 ? -1.479 -11.976 -10.600 1.00 95.19 218 ALA A N 1
ATOM 1696 C CA . ALA A 1 218 ? -0.632 -11.090 -11.390 1.00 95.19 218 ALA A CA 1
ATOM 1697 C C . ALA A 1 218 ? -0.545 -11.523 -12.858 1.00 95.19 218 ALA A C 1
ATOM 1699 O O . ALA A 1 218 ? -0.389 -12.697 -13.182 1.00 95.19 218 ALA A O 1
ATOM 1700 N N . THR A 1 219 ? -0.603 -10.549 -13.762 1.00 96.25 219 THR A N 1
ATOM 1701 C CA . THR A 1 219 ? -0.359 -10.739 -15.194 1.00 96.25 219 THR A CA 1
ATOM 1702 C C . THR A 1 219 ? 0.684 -9.734 -15.658 1.00 96.25 219 THR A C 1
ATOM 1704 O O . THR A 1 219 ? 0.494 -8.527 -15.509 1.00 96.25 219 THR A O 1
ATOM 1707 N N . GLU A 1 220 ? 1.778 -10.228 -16.231 1.00 94.50 220 GLU A N 1
ATOM 1708 C CA . GLU A 1 220 ? 2.822 -9.407 -16.841 1.00 94.50 220 GLU A CA 1
ATOM 1709 C C . GLU A 1 220 ? 2.693 -9.478 -18.364 1.00 94.50 220 GLU A C 1
ATOM 1711 O O . GLU A 1 220 ? 2.596 -10.564 -18.935 1.00 94.50 220 GLU A O 1
ATOM 1716 N N . VAL A 1 221 ? 2.632 -8.321 -19.023 1.00 93.31 221 VAL A N 1
ATOM 1717 C CA . VAL A 1 221 ? 2.382 -8.214 -20.464 1.00 93.31 221 VAL A CA 1
ATOM 1718 C C . VAL A 1 221 ? 3.480 -7.381 -21.104 1.00 93.31 221 VAL A C 1
ATOM 1720 O O . VAL A 1 221 ? 3.667 -6.214 -20.759 1.00 93.31 221 VAL A O 1
ATOM 1723 N N . VAL A 1 222 ? 4.177 -7.971 -22.074 1.00 90.56 222 VAL A N 1
ATOM 1724 C CA . VAL A 1 222 ? 5.184 -7.273 -22.878 1.00 90.56 222 VAL A CA 1
ATOM 1725 C C . VAL A 1 222 ? 4.487 -6.414 -23.930 1.00 90.56 222 VAL A C 1
ATOM 1727 O O . VAL A 1 222 ? 3.640 -6.901 -24.677 1.00 90.56 222 VAL A O 1
ATOM 1730 N N . TYR A 1 223 ? 4.855 -5.139 -23.998 1.00 85.12 223 TYR A N 1
ATOM 1731 C CA . TYR A 1 223 ? 4.299 -4.166 -24.931 1.00 85.12 223 TYR A CA 1
ATOM 1732 C C . TYR A 1 223 ? 5.391 -3.598 -25.851 1.00 85.12 223 TYR A C 1
ATOM 1734 O O . TYR A 1 223 ? 6.525 -3.394 -25.404 1.00 85.12 223 TYR A O 1
ATOM 1742 N N . PRO A 1 224 ? 5.091 -3.314 -27.132 1.00 82.50 224 PRO A N 1
ATOM 1743 C CA . PRO A 1 224 ? 6.044 -2.647 -28.013 1.00 82.50 224 PRO A CA 1
ATOM 1744 C C . PRO A 1 224 ? 6.322 -1.200 -27.567 1.00 82.50 224 PRO A C 1
ATOM 1746 O O . PRO A 1 224 ? 5.472 -0.552 -26.962 1.00 82.50 224 PRO A O 1
ATOM 1749 N N . GLY A 1 225 ? 7.501 -0.676 -27.918 1.00 81.69 225 GLY A N 1
ATOM 1750 C CA . GLY A 1 225 ? 7.993 0.633 -27.467 1.00 81.69 225 GLY A CA 1
ATOM 1751 C C . GLY A 1 225 ? 9.111 0.556 -26.420 1.00 81.69 225 GLY A C 1
ATOM 1752 O O . GLY A 1 225 ? 9.500 -0.535 -26.006 1.00 81.69 225 GLY A O 1
ATOM 1753 N N . MET A 1 226 ? 9.644 1.731 -26.069 1.00 82.50 226 MET A N 1
ATOM 1754 C CA . MET A 1 226 ? 10.624 1.989 -25.002 1.00 82.50 226 MET A CA 1
ATOM 1755 C C . MET A 1 226 ? 9.907 2.385 -23.693 1.00 82.50 226 MET A C 1
ATOM 1757 O O . MET A 1 226 ? 8.711 2.673 -23.695 1.00 82.50 226 MET A O 1
ATOM 1761 N N . HIS A 1 227 ? 10.642 2.551 -22.586 1.00 79.56 227 HIS A N 1
ATOM 1762 C CA . HIS A 1 227 ? 10.097 2.876 -21.254 1.00 79.56 227 HIS A CA 1
ATOM 1763 C C . HIS A 1 227 ? 9.062 4.017 -21.232 1.00 79.56 227 HIS A C 1
ATOM 1765 O O . HIS A 1 227 ? 8.004 3.932 -20.608 1.00 79.56 227 HIS A O 1
ATOM 1771 N N . SER A 1 228 ? 9.345 5.113 -21.940 1.00 75.56 228 SER A N 1
ATOM 1772 C CA . SER A 1 228 ? 8.462 6.287 -21.993 1.00 75.56 228 SER A CA 1
ATOM 1773 C C . SER A 1 228 ? 7.306 6.170 -22.991 1.00 75.56 228 SER A C 1
ATOM 1775 O O . SER A 1 228 ? 6.380 6.978 -22.903 1.00 75.56 228 SER A O 1
ATOM 1777 N N . ASP A 1 229 ? 7.334 5.193 -23.904 1.00 76.00 229 ASP A N 1
ATOM 1778 C CA . ASP A 1 229 ? 6.199 4.897 -24.789 1.00 76.00 229 ASP A CA 1
ATOM 1779 C C . ASP A 1 229 ? 5.053 4.234 -24.000 1.00 76.00 229 ASP A C 1
ATOM 1781 O O . ASP A 1 229 ? 3.887 4.430 -24.330 1.00 76.00 229 ASP A O 1
ATOM 1785 N N . LEU A 1 230 ? 5.377 3.533 -22.904 1.00 69.62 230 LEU A N 1
ATOM 1786 C CA . LEU A 1 230 ? 4.406 2.957 -21.971 1.00 69.62 230 LEU A CA 1
ATOM 1787 C C . LEU A 1 230 ? 3.876 3.956 -20.942 1.00 69.62 230 LEU A C 1
ATOM 1789 O O . LEU A 1 230 ? 2.668 4.114 -20.782 1.00 69.62 230 LEU A O 1
ATOM 1793 N N . GLY A 1 231 ? 4.773 4.615 -20.208 1.00 62.34 231 GLY A N 1
ATOM 1794 C CA . GLY A 1 231 ? 4.379 5.438 -19.060 1.00 62.34 231 GLY A CA 1
ATOM 1795 C C . GLY A 1 231 ? 3.762 6.789 -19.395 1.00 62.34 231 GLY A C 1
ATOM 1796 O O . GLY A 1 231 ? 3.236 7.455 -18.502 1.00 62.34 231 GLY A O 1
ATOM 1797 N N . GLY A 1 232 ? 3.859 7.216 -20.656 1.00 65.75 232 GLY A N 1
ATOM 1798 C CA . GLY A 1 232 ? 3.559 8.584 -21.054 1.00 65.75 232 GLY A CA 1
ATOM 1799 C C . GLY A 1 232 ? 4.617 9.562 -20.528 1.00 65.75 232 GLY A C 1
ATOM 1800 O O . GLY A 1 232 ? 5.044 9.533 -19.374 1.00 65.75 232 GLY A O 1
ATOM 1801 N N . GLY A 1 233 ? 5.092 10.457 -21.390 1.00 56.12 233 GLY A N 1
ATOM 1802 C CA . GLY A 1 233 ? 6.149 11.397 -21.002 1.00 56.12 233 GLY A CA 1
ATOM 1803 C C . GLY A 1 233 ? 6.788 12.164 -22.149 1.00 56.12 233 GLY A C 1
ATOM 1804 O O . GLY A 1 233 ? 7.475 13.155 -21.902 1.00 56.12 233 GLY A O 1
ATOM 1805 N N . TYR A 1 234 ? 6.547 11.753 -23.395 1.00 48.81 234 TYR A N 1
ATOM 1806 C CA . TYR A 1 234 ? 6.932 12.547 -24.553 1.00 48.81 234 TYR A CA 1
ATOM 1807 C C . TYR A 1 234 ? 5.946 13.707 -24.765 1.00 48.81 234 TYR A C 1
ATOM 1809 O O . TYR A 1 234 ? 4.735 13.475 -24.798 1.00 48.81 234 TYR A O 1
ATOM 1817 N N . PRO A 1 235 ? 6.432 14.954 -24.925 1.00 46.25 235 PRO A N 1
ATOM 1818 C CA . PRO A 1 235 ? 5.603 16.034 -25.434 1.00 46.25 235 PRO A CA 1
ATOM 1819 C C . PRO A 1 235 ? 5.104 15.686 -26.848 1.00 46.25 235 PRO A C 1
ATOM 1821 O O . PRO A 1 235 ? 5.827 15.013 -27.597 1.00 46.25 235 PRO A O 1
ATOM 1824 N N . PRO A 1 236 ? 3.909 16.157 -27.246 1.00 49.62 236 PRO A N 1
ATOM 1825 C CA . PRO A 1 236 ? 3.409 15.966 -28.603 1.00 49.62 236 PRO A CA 1
ATOM 1826 C C . PRO A 1 236 ? 4.424 16.461 -29.649 1.00 49.62 236 PRO A C 1
ATOM 1828 O O . PRO A 1 236 ? 4.989 17.540 -29.494 1.00 49.62 236 PRO A O 1
ATOM 1831 N N . GLY A 1 237 ? 4.657 15.686 -30.715 1.00 49.91 237 GLY A N 1
ATOM 1832 C CA . GLY A 1 237 ? 5.451 16.116 -31.879 1.00 49.91 237 GLY A CA 1
ATOM 1833 C C . GLY A 1 237 ? 6.945 15.761 -31.876 1.00 49.91 237 GLY A C 1
ATOM 1834 O O . GLY A 1 237 ? 7.610 15.951 -32.893 1.00 49.91 237 GLY A O 1
ATOM 1835 N N . ILE A 1 238 ? 7.500 15.180 -30.806 1.00 44.53 238 ILE A N 1
ATOM 1836 C CA . ILE A 1 238 ? 8.884 14.677 -30.847 1.00 44.53 238 ILE A CA 1
ATOM 1837 C C . ILE A 1 238 ? 8.945 13.371 -31.666 1.00 44.53 238 ILE A C 1
ATOM 1839 O O . ILE A 1 238 ? 8.366 12.356 -31.281 1.00 44.53 238 ILE A O 1
ATOM 1843 N N . ARG A 1 239 ? 9.720 13.385 -32.766 1.00 45.00 239 ARG A N 1
ATOM 1844 C CA . ARG A 1 239 ? 10.026 12.230 -33.648 1.00 45.00 239 ARG A CA 1
ATOM 1845 C C . ARG A 1 239 ? 8.823 11.611 -34.386 1.00 45.00 239 ARG A C 1
ATOM 1847 O O . ARG A 1 239 ? 8.745 10.396 -34.516 1.00 45.00 239 ARG A O 1
ATO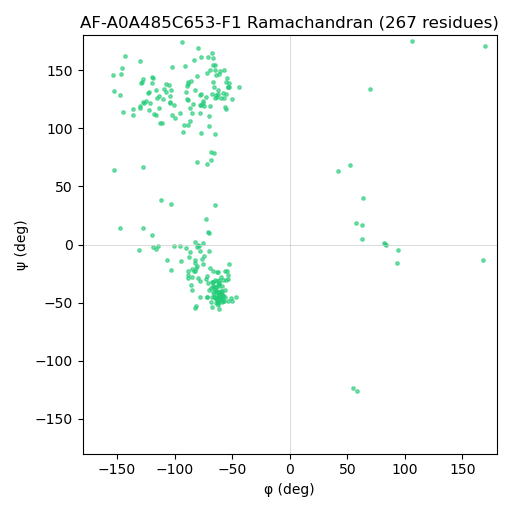M 1854 N N . GLY A 1 240 ? 7.893 12.431 -34.884 1.00 36.41 240 GLY A N 1
ATOM 1855 C CA . GLY A 1 240 ? 6.870 11.983 -35.850 1.00 36.41 240 GLY A CA 1
ATOM 1856 C C . GLY A 1 240 ? 5.892 10.915 -35.339 1.00 36.41 240 GLY A C 1
ATOM 1857 O O . GLY A 1 240 ? 5.229 10.260 -36.138 1.00 36.41 240 GLY A O 1
ATOM 1858 N N . ARG A 1 241 ? 5.802 10.715 -34.018 1.00 45.31 241 ARG A N 1
ATOM 1859 C CA . ARG A 1 241 ? 4.909 9.720 -33.416 1.00 45.31 241 ARG A CA 1
ATOM 1860 C C . ARG A 1 241 ? 3.482 10.252 -33.293 1.00 45.31 241 ARG A C 1
ATOM 1862 O O . ARG A 1 241 ? 3.263 11.376 -32.842 1.00 45.31 241 ARG A O 1
ATOM 1869 N N . LEU A 1 242 ? 2.534 9.412 -33.712 1.00 35.16 242 LEU A N 1
ATOM 1870 C CA . LEU A 1 242 ? 1.098 9.675 -33.705 1.00 35.16 242 LEU A CA 1
ATOM 1871 C C . LEU A 1 242 ? 0.558 9.848 -32.283 1.00 35.16 242 LEU A C 1
ATOM 1873 O O . LEU A 1 242 ? 0.983 9.197 -31.330 1.00 35.16 242 LEU A O 1
ATOM 1877 N N . MET A 1 243 ? -0.429 10.731 -32.181 1.00 32.62 243 MET A N 1
ATOM 1878 C CA . MET A 1 243 ? -1.197 11.013 -30.980 1.00 32.62 243 MET A CA 1
ATOM 1879 C C . MET A 1 243 ? -2.015 9.777 -30.579 1.00 32.62 243 MET A C 1
ATOM 1881 O O . MET A 1 243 ? -3.135 9.594 -31.049 1.00 32.62 243 MET A O 1
ATOM 1885 N N . VAL A 1 244 ? -1.503 8.939 -29.676 1.00 32.12 244 VAL A N 1
ATOM 1886 C CA . VAL A 1 244 ? -2.379 8.024 -28.934 1.00 32.12 244 VAL A CA 1
ATOM 1887 C C . VAL A 1 244 ? -3.060 8.862 -27.856 1.00 32.12 244 VAL A C 1
ATOM 1889 O O . VAL A 1 244 ? -2.490 9.140 -26.802 1.00 32.12 244 VAL A O 1
ATOM 1892 N N . ARG A 1 245 ? -4.279 9.338 -28.141 1.00 26.81 245 ARG A N 1
ATOM 1893 C CA . ARG A 1 245 ? -5.168 9.937 -27.135 1.00 26.81 245 ARG A CA 1
ATOM 1894 C C . ARG A 1 245 ? -5.626 8.838 -26.172 1.00 26.81 245 ARG A C 1
ATOM 1896 O O . ARG A 1 245 ? -6.738 8.336 -26.273 1.00 26.81 245 ARG A O 1
ATOM 1903 N N . MET A 1 246 ? -4.768 8.475 -25.224 1.00 27.41 246 MET A N 1
ATOM 1904 C CA . MET A 1 246 ? -5.217 7.838 -23.995 1.00 27.41 246 MET A CA 1
ATOM 1905 C C . MET A 1 246 ? -5.527 8.962 -23.010 1.00 27.41 246 MET A C 1
ATOM 1907 O O . MET A 1 246 ? -4.632 9.628 -22.490 1.00 27.41 246 MET A O 1
ATOM 1911 N N . THR A 1 247 ? -6.815 9.249 -22.834 1.00 24.92 247 THR A N 1
ATOM 1912 C CA . THR A 1 247 ? -7.333 10.292 -21.941 1.00 24.92 247 THR A CA 1
ATOM 1913 C C . THR A 1 247 ? -7.154 9.865 -20.482 1.00 24.92 247 THR A C 1
ATOM 1915 O O . THR A 1 247 ? -8.109 9.544 -19.790 1.00 24.92 247 THR A O 1
ATOM 1918 N N . ALA A 1 248 ? -5.910 9.816 -20.019 1.00 27.81 248 ALA A N 1
ATOM 1919 C CA . ALA A 1 248 ? -5.548 9.663 -18.617 1.00 27.81 248 ALA A CA 1
ATOM 1920 C C . ALA A 1 248 ? -4.179 10.317 -18.397 1.00 27.81 248 ALA A C 1
ATOM 1922 O O . ALA A 1 248 ? -3.194 9.661 -18.072 1.00 27.81 248 ALA A O 1
ATOM 1923 N N . TYR A 1 249 ? -4.109 11.639 -18.581 1.00 25.00 249 TYR A N 1
ATOM 1924 C CA . TYR A 1 249 ? -3.017 12.444 -18.030 1.00 25.00 249 TYR A CA 1
ATOM 1925 C C . TYR A 1 249 ? -3.153 12.466 -16.497 1.00 25.00 249 TYR A C 1
ATOM 1927 O O . TYR A 1 249 ? -3.550 13.460 -15.898 1.00 25.00 249 TYR A O 1
ATOM 1935 N N . CYS A 1 250 ? -2.852 11.344 -15.846 1.00 28.39 250 CYS A N 1
ATOM 1936 C CA . CYS A 1 250 ? -2.483 11.342 -14.441 1.00 28.39 250 CYS A CA 1
ATOM 1937 C C . CYS A 1 250 ? -0.964 11.532 -14.407 1.00 28.39 250 CYS A C 1
ATOM 1939 O O . CYS A 1 250 ? -0.231 10.810 -15.079 1.00 28.39 250 CYS A O 1
ATOM 1941 N N . TYR A 1 251 ? -0.475 12.537 -13.683 1.00 27.39 251 TYR A N 1
ATOM 1942 C CA . TYR A 1 251 ? 0.956 12.777 -13.486 1.00 27.39 251 TYR A CA 1
ATOM 1943 C C . TYR A 1 251 ? 1.573 11.610 -12.674 1.00 27.39 251 TYR A C 1
ATOM 1945 O O . TYR A 1 251 ? 1.823 11.728 -11.480 1.00 27.39 251 TYR A O 1
ATOM 1953 N N . LEU A 1 252 ? 1.850 10.475 -13.328 1.00 37.75 252 LEU A N 1
ATOM 1954 C CA . LEU A 1 252 ? 2.350 9.211 -12.751 1.00 37.75 252 LEU A CA 1
ATOM 1955 C C . LEU A 1 252 ? 3.833 9.256 -12.313 1.00 37.75 252 LEU A C 1
ATOM 1957 O O . LEU A 1 252 ? 4.493 8.226 -12.193 1.00 37.75 252 LEU A O 1
ATOM 1961 N N . LYS A 1 253 ? 4.393 10.449 -12.057 1.00 29.64 253 LYS A N 1
ATOM 1962 C CA . LYS A 1 253 ? 5.768 10.603 -11.532 1.00 29.64 253 LYS A CA 1
ATOM 1963 C C . LYS A 1 253 ? 5.892 10.236 -10.041 1.00 29.64 253 LYS A C 1
ATOM 1965 O O . LYS A 1 253 ? 7.010 10.129 -9.541 1.00 29.64 253 LYS A O 1
ATOM 1970 N N . SER A 1 254 ? 4.763 10.038 -9.366 1.00 35.16 254 SER A N 1
ATOM 1971 C CA . SER A 1 254 ? 4.606 9.516 -8.002 1.00 35.16 254 SER A CA 1
ATOM 1972 C C . SER A 1 254 ? 3.566 8.387 -8.041 1.00 35.16 254 SER A C 1
ATOM 1974 O O . SER A 1 254 ? 2.765 8.380 -8.979 1.00 35.16 254 SER A O 1
ATOM 1976 N N . PRO A 1 255 ? 3.531 7.452 -7.070 1.00 38.19 255 PRO A N 1
ATOM 1977 C CA . PRO A 1 255 ? 2.431 6.497 -6.992 1.00 38.19 255 PRO A CA 1
ATOM 1978 C C . PRO A 1 255 ? 1.108 7.271 -6.910 1.00 38.19 255 PRO A C 1
ATOM 1980 O O . PRO A 1 255 ? 0.892 8.065 -5.992 1.00 38.19 255 PRO A O 1
ATOM 1983 N N . CYS A 1 256 ? 0.245 7.079 -7.904 1.00 41.06 256 CYS A N 1
ATOM 1984 C CA . CYS A 1 256 ? -1.113 7.598 -7.878 1.00 41.06 256 CYS A CA 1
ATOM 1985 C C . CYS A 1 256 ? -1.962 6.551 -7.163 1.00 41.06 256 CYS A C 1
ATOM 1987 O O . CYS A 1 256 ? -2.240 5.484 -7.708 1.00 41.06 256 CYS A O 1
ATOM 1989 N N . MET A 1 257 ? -2.343 6.851 -5.923 1.00 44.03 257 MET A N 1
ATOM 1990 C CA . MET A 1 257 ? -3.249 6.019 -5.143 1.00 44.03 257 MET A CA 1
ATOM 1991 C C . MET A 1 257 ? -4.631 6.661 -5.122 1.00 44.03 257 MET A C 1
ATOM 1993 O O . MET A 1 257 ? -4.791 7.790 -4.656 1.00 44.03 257 MET A O 1
ATOM 1997 N N . ILE A 1 258 ? -5.629 5.918 -5.587 1.00 47.72 258 ILE A N 1
ATOM 1998 C CA . ILE A 1 258 ? -7.035 6.259 -5.399 1.00 47.72 258 ILE A CA 1
ATOM 1999 C C . ILE A 1 258 ? -7.550 5.366 -4.272 1.00 47.72 258 ILE A C 1
ATOM 2001 O O . ILE A 1 258 ? -7.633 4.145 -4.412 1.00 47.72 258 ILE A O 1
ATOM 2005 N N . CYS A 1 259 ? -7.862 5.983 -3.134 1.00 41.75 259 CYS A N 1
ATOM 2006 C CA . CYS A 1 259 ? -8.488 5.314 -2.000 1.00 41.75 259 CYS A CA 1
ATOM 2007 C C . CYS A 1 259 ? -10.002 5.521 -2.090 1.00 41.75 259 CYS A C 1
ATOM 2009 O O . CYS A 1 259 ? -10.476 6.652 -1.977 1.00 41.75 259 CYS A O 1
ATOM 2011 N N . MET A 1 260 ? -10.757 4.444 -2.314 1.00 44.41 260 MET A N 1
ATOM 2012 C CA . MET A 1 260 ? -12.217 4.472 -2.267 1.00 44.41 260 MET A CA 1
ATOM 2013 C C . MET A 1 260 ? -12.694 3.839 -0.963 1.00 44.41 260 MET A C 1
ATOM 2015 O O . MET A 1 260 ? -12.423 2.671 -0.678 1.00 44.41 260 MET A O 1
ATOM 2019 N N . LEU A 1 261 ? -13.439 4.613 -0.175 1.00 49.59 261 LEU A N 1
ATOM 2020 C CA . LEU A 1 261 ? -14.111 4.101 1.010 1.00 49.59 261 LEU A CA 1
ATOM 2021 C C . LEU A 1 261 ? -15.475 3.542 0.599 1.00 49.59 261 LEU A C 1
ATOM 2023 O O . LEU A 1 261 ? -16.326 4.286 0.107 1.00 49.59 261 LEU A O 1
ATOM 2027 N N . GLN A 1 262 ? -15.699 2.242 0.792 1.00 46.59 262 GLN A N 1
ATOM 2028 C CA . GLN A 1 262 ? -16.980 1.644 0.432 1.00 46.59 262 GLN A CA 1
ATOM 2029 C C . GLN A 1 262 ? -18.029 1.985 1.498 1.00 46.59 262 GLN A C 1
ATOM 2031 O O . GLN A 1 262 ? -17.948 1.527 2.641 1.00 46.59 262 GLN A O 1
ATOM 2036 N N . ARG A 1 263 ? -19.019 2.793 1.104 1.00 45.66 263 ARG A N 1
ATOM 2037 C CA . ARG A 1 263 ? -20.196 3.149 1.904 1.00 45.66 263 ARG A CA 1
ATOM 2038 C C . ARG A 1 263 ? -21.442 2.608 1.216 1.00 45.66 263 ARG A C 1
ATOM 2040 O O . ARG A 1 263 ? -21.599 2.809 0.015 1.00 45.66 263 ARG A O 1
ATOM 2047 N N . PHE A 1 264 ? -22.331 1.962 1.963 1.00 42.78 264 PHE A N 1
ATOM 2048 C CA . PHE A 1 264 ? -23.661 1.619 1.458 1.00 42.78 264 PHE A CA 1
ATOM 2049 C C . PHE A 1 264 ? -24.722 2.548 2.053 1.00 42.78 264 PHE A C 1
ATOM 2051 O O . PHE A 1 264 ? -24.686 2.805 3.262 1.00 42.78 264 PHE A O 1
ATOM 2058 N N . PRO A 1 265 ? -25.681 3.035 1.244 1.00 38.47 265 PRO A N 1
ATOM 2059 C CA . PRO A 1 265 ? -26.921 3.574 1.779 1.00 38.47 265 PRO A CA 1
ATOM 2060 C C . PRO A 1 265 ? -27.717 2.437 2.432 1.00 38.47 265 PRO A C 1
ATOM 2062 O O . PRO A 1 265 ? -27.757 1.319 1.919 1.00 38.47 265 PRO A O 1
ATOM 2065 N N . SER A 1 266 ? -28.336 2.717 3.579 1.00 40.50 266 SER A N 1
ATOM 2066 C CA . SER A 1 266 ? -29.215 1.760 4.256 1.00 40.50 266 SER A CA 1
ATOM 2067 C C . SER A 1 266 ? -30.345 1.330 3.320 1.00 40.50 266 SER A C 1
ATOM 2069 O O . SER A 1 266 ? -31.087 2.181 2.825 1.00 40.50 266 SER A O 1
ATOM 2071 N N . VAL A 1 267 ? -30.520 0.021 3.126 1.00 45.25 267 VAL A N 1
ATOM 2072 C CA . VAL A 1 267 ? -31.771 -0.526 2.586 1.00 45.25 267 VAL A CA 1
ATOM 2073 C C . VAL A 1 267 ? -32.819 -0.327 3.679 1.00 45.25 267 VAL A C 1
ATOM 2075 O O . VAL A 1 267 ? -32.624 -0.779 4.806 1.00 45.25 267 VAL A O 1
ATOM 2078 N N . ARG A 1 268 ? -33.876 0.442 3.396 1.00 40.97 268 ARG A N 1
ATOM 2079 C CA . ARG A 1 268 ? -35.048 0.487 4.278 1.00 40.97 268 ARG A CA 1
ATOM 2080 C C . ARG A 1 268 ? -35.736 -0.868 4.126 1.00 40.97 268 ARG A C 1
ATOM 2082 O O . ARG A 1 268 ? -36.221 -1.158 3.034 1.00 40.97 268 ARG A O 1
ATOM 2089 N N . HIS A 1 269 ? -35.696 -1.691 5.165 1.00 39.94 269 HIS A N 1
ATOM 2090 C CA . HIS A 1 269 ? -36.611 -2.818 5.311 1.00 39.94 269 HIS A CA 1
ATOM 2091 C C . HIS A 1 269 ? -37.780 -2.376 6.179 1.00 39.94 269 HIS A C 1
ATOM 2093 O 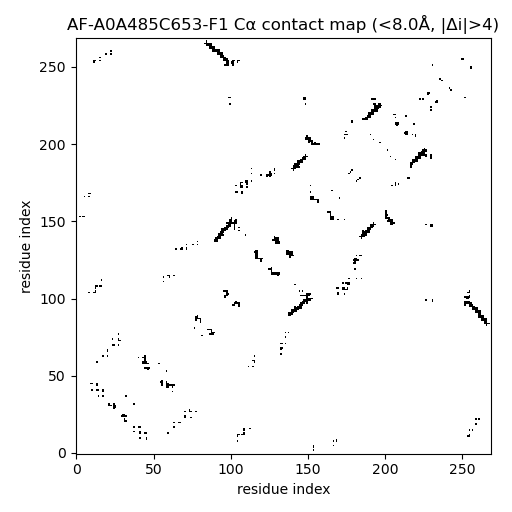O . HI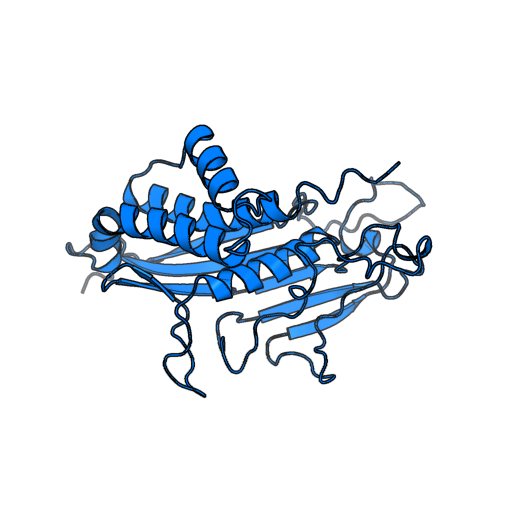S A 1 269 ? -37.520 -1.621 7.145 1.00 39.94 269 HIS A O 1
#